Protein AF-A0A7J3AWV8-F1 (afdb_monomer)

Secondary structure (DSSP, 8-state):
---S---------HHHHHHB-HHHHHHHHHHHHHHHHHTTS-GGG-EEEEE-S---HHHHHHHHHHHHTT-EEEEETTGGGT-HHHHHHHHHHHHHHHHHHHHHHH-GGG-BTTB--TT--TT-HHHHHHHHHHHHTTPPPPTT--TTSHHHHHHHTPPP-PPBPP---GGGB-HHHHHHHHTT---TTT--EEPTTT--EESS-EEEEEEETTEEEEEEE-TTT--B-TTHHHHHHHHT-EE---HHHHHHTHHHHHHTTT-TTTTPEEE--HHHHHHT-SHHHHHHHHHHHHHHHTTSSEEE--S-GGGS---

Solvent-accessible surface area (backbone atoms only — not comparable to full-atom values): 17889 Å² total; per-residue (Å²): 128,90,83,88,80,87,85,85,87,82,64,76,49,35,62,54,62,40,50,24,46,56,55,66,56,48,21,44,41,51,45,52,55,50,23,65,63,51,70,85,47,64,39,68,81,36,75,46,67,42,59,50,85,68,81,41,71,70,28,48,54,38,52,51,51,42,40,75,59,46,22,49,73,49,76,38,72,70,26,47,82,78,34,68,73,35,31,49,52,54,50,52,55,51,52,54,52,48,51,23,42,50,48,47,46,70,34,69,90,61,41,55,97,91,35,40,43,53,88,73,44,94,86,34,68,52,21,50,52,34,52,53,52,46,56,74,68,70,54,81,81,61,78,79,59,46,60,69,39,69,74,46,16,61,77,68,72,48,79,93,75,85,55,38,78,60,69,61,49,68,82,36,43,33,67,68,25,53,56,35,42,62,72,36,36,89,48,73,86,49,45,25,40,36,34,91,89,76,67,49,76,29,81,64,70,39,78,44,77,48,76,55,97,91,37,60,41,53,49,42,22,36,74,85,80,63,46,74,44,79,50,47,59,60,24,44,38,48,76,66,28,66,44,75,67,54,44,66,47,42,46,69,33,53,64,65,57,33,54,75,60,46,36,63,63,27,63,22,28,39,40,45,47,28,66,38,55,56,75,21,70,43,79,52,16,47,52,33,55,50,50,53,51,52,40,28,54,55,59,47,27,44,76,45,65,56,76,55,60,87,74,57,77,88,125

Sequence (315 aa):
MKHGFRYEVQMISPEEVDEYNLNKIMDVTYQRILSKFTRDADMRSCRVVLDDYGVGSTLGRYLNFLRNQGAEVIVENKADERYLEVKVASLVSKRIREEIIERINENPDFQIDGLSVGSGNPNDMQTIKWLEKWYESGRDWPWFIRRSYETVRRIEGKPERSKQIPPIKEELLSEEFLEEFNKGRLSIQSLAIICPHCGSINKSVTFAIYEDDGRKISGIKCPKCKKLIENAGITLRYYCGYVVPDTNIVIRGVISKDLESSRFFEGFTIILPNVVRKEADNKKGKQELGKLAELSSIGRIGLECPGKVEGISKI

Nearest PDB structures (foldseek):
  3puf-assembly3_G  TM=6.183E-01  e=5.150E-03  Homo sapiens
  3kio-assembly1_A  TM=6.012E-01  e=6.835E-03  Mus musculus
  4bjh-assembly1_B  TM=3.982E-01  e=5.439E+00  Aquifex aeolicus

Mean predicted aligned error: 4.99 Å

Foldseek 3Di:
DPDDDDDDDFDDFLVLVQAADCQVLVLLQVLLRVLVVPVPDQLLPAEAEEACPPHDPSNVLLLVLSVVSNHHYHYYHPVLVPDVVVVVNVVVHLVLLQLLLVLQQPDPVLDDPNQGCPRCDPPDPSNLVSLLRCVVVVDDDPRRDNCLDPSNCVSVVHDHDDHDHQPQDCVQWDPQQVVCSSNSHRDLPRTWGQAPPPRDTHNDWDWDWDDDPNFTAIATAHPVPRDGRPPPLVNCCSNPQEDEDALVCLLVLVQLVCCVGRLSQFRHEYEYELVSQLSLPDPSNVVSVVSVVSCVSNRRYHYHYPDDNVPDDDD

Radius of gyration: 21.08 Å; Cα contacts (8 Å, |Δi|>4): 452; chains: 1; bounding box: 52×49×55 Å

pLDDT: mean 92.33, std 8.16, range [40.28, 98.25]

Structure (mmCIF, N/CA/C/O backbone):
data_AF-A0A7J3AWV8-F1
#
_entry.id   AF-A0A7J3AWV8-F1
#
loop_
_atom_site.group_PDB
_atom_site.id
_atom_site.type_symbol
_atom_site.label_atom_id
_atom_site.label_alt_id
_atom_site.label_comp_id
_atom_site.label_asym_id
_atom_site.label_entity_id
_atom_site.label_seq_id
_atom_site.pdbx_PDB_ins_code
_atom_site.Cartn_x
_atom_site.Cartn_y
_atom_site.Cartn_z
_atom_site.occupancy
_atom_site.B_iso_or_equiv
_atom_site.auth_seq_id
_atom_site.auth_comp_id
_atom_site.auth_asym_id
_atom_site.auth_atom_id
_atom_site.pdbx_PDB_model_num
ATOM 1 N N . MET A 1 1 ? -0.477 15.557 -22.549 1.00 40.91 1 MET A N 1
ATOM 2 C CA . MET A 1 1 ? 0.088 15.295 -21.204 1.00 40.91 1 MET A CA 1
ATOM 3 C C . MET A 1 1 ? 1.223 16.281 -20.992 1.00 40.91 1 MET A C 1
ATOM 5 O O . MET A 1 1 ? 1.977 16.484 -21.930 1.00 40.91 1 MET A O 1
ATOM 9 N N . LYS A 1 2 ? 1.327 16.940 -19.832 1.00 40.28 2 LYS A N 1
ATOM 10 C CA . LYS A 1 2 ? 2.489 17.795 -19.531 1.00 40.28 2 LYS A CA 1
ATOM 11 C C . LYS A 1 2 ? 3.701 16.867 -19.352 1.00 40.28 2 LYS A C 1
ATOM 13 O O . LYS A 1 2 ? 3.735 16.101 -18.396 1.00 40.28 2 LYS A O 1
ATOM 18 N N . HIS A 1 3 ? 4.589 16.827 -20.342 1.00 59.75 3 HIS A N 1
ATOM 19 C CA . HIS A 1 3 ? 5.691 15.865 -20.425 1.00 59.75 3 HIS A CA 1
ATOM 20 C C . HIS A 1 3 ? 6.887 16.285 -19.564 1.00 59.75 3 HIS A C 1
ATOM 22 O O . HIS A 1 3 ? 7.271 17.450 -19.577 1.00 59.75 3 HIS A O 1
ATOM 28 N N . GLY A 1 4 ? 7.478 15.316 -18.858 1.00 76.62 4 GLY A N 1
ATOM 29 C CA . GLY A 1 4 ? 8.823 15.426 -18.285 1.00 76.62 4 GLY A CA 1
ATOM 30 C C . GLY A 1 4 ? 9.057 14.587 -17.029 1.00 76.62 4 GLY A C 1
ATOM 31 O O . GLY A 1 4 ? 10.142 14.049 -16.856 1.00 76.62 4 GLY A O 1
ATOM 32 N N . PHE A 1 5 ? 8.047 14.436 -16.168 1.00 86.50 5 PHE A N 1
ATOM 33 C CA . PHE A 1 5 ? 8.216 13.784 -14.868 1.00 86.50 5 PHE A CA 1
ATOM 34 C C . PHE A 1 5 ? 6.979 12.965 -14.490 1.00 86.50 5 PHE A C 1
ATOM 36 O O . PHE A 1 5 ? 5.861 13.481 -14.470 1.00 86.50 5 PHE A O 1
ATOM 43 N N . ARG A 1 6 ? 7.185 11.675 -14.214 1.00 89.62 6 ARG A N 1
ATOM 44 C CA . ARG A 1 6 ? 6.177 10.742 -13.701 1.00 89.62 6 ARG A CA 1
ATOM 45 C C . ARG A 1 6 ? 6.753 10.087 -12.455 1.00 89.62 6 ARG A C 1
ATOM 47 O O . ARG A 1 6 ? 7.916 9.701 -12.463 1.00 89.62 6 ARG A O 1
ATOM 54 N N . TYR A 1 7 ? 5.938 9.938 -11.423 1.00 92.62 7 TYR A N 1
ATOM 55 C CA . TYR A 1 7 ? 6.315 9.237 -10.204 1.00 92.62 7 TYR A CA 1
ATOM 56 C C . TYR A 1 7 ? 5.185 8.310 -9.767 1.00 92.62 7 TYR A C 1
ATOM 58 O O . TYR A 1 7 ? 4.032 8.485 -10.157 1.00 92.62 7 TYR A O 1
ATOM 66 N N . GLU A 1 8 ? 5.549 7.319 -8.970 1.00 91.69 8 GLU A N 1
ATOM 67 C CA . GLU A 1 8 ? 4.664 6.321 -8.383 1.00 91.69 8 GLU A CA 1
ATOM 68 C C . GLU A 1 8 ? 5.097 6.156 -6.930 1.00 91.69 8 GLU A C 1
ATOM 70 O O . GLU A 1 8 ? 6.296 6.076 -6.652 1.00 91.69 8 GLU A O 1
ATOM 75 N N . VAL A 1 9 ? 4.140 6.139 -6.005 1.00 91.75 9 VAL A N 1
ATOM 76 C CA . VAL A 1 9 ? 4.403 6.028 -4.566 1.00 91.75 9 VAL A CA 1
ATOM 77 C C . VAL A 1 9 ? 3.555 4.901 -4.005 1.00 91.75 9 VAL A C 1
ATOM 79 O O . VAL A 1 9 ? 2.371 4.791 -4.314 1.00 91.75 9 VAL A O 1
ATOM 82 N N . GLN A 1 10 ? 4.167 4.073 -3.164 1.00 91.94 10 GLN A N 1
ATOM 83 C CA . GLN A 1 10 ? 3.480 3.031 -2.419 1.00 91.94 10 GLN A CA 1
ATOM 84 C C . GLN A 1 10 ? 3.685 3.264 -0.924 1.00 91.94 10 GLN A C 1
ATOM 86 O O . GLN A 1 10 ? 4.819 3.340 -0.455 1.00 91.94 10 GLN A O 1
ATOM 91 N N . MET A 1 11 ? 2.584 3.326 -0.179 1.00 92.12 11 MET A N 1
ATOM 92 C CA . MET A 1 11 ? 2.606 3.362 1.281 1.00 92.12 11 MET A CA 1
ATOM 93 C C . MET A 1 11 ? 2.677 1.936 1.839 1.00 92.12 11 MET A C 1
ATOM 95 O O . MET A 1 11 ? 2.032 1.027 1.312 1.00 92.12 11 MET A O 1
ATOM 99 N N . ILE A 1 12 ? 3.448 1.755 2.909 1.00 92.94 12 ILE A N 1
ATOM 100 C CA . ILE A 1 12 ? 3.489 0.532 3.723 1.00 92.94 12 ILE A CA 1
ATOM 101 C C . ILE A 1 12 ? 2.906 0.896 5.086 1.00 92.94 12 ILE A C 1
ATOM 103 O O . ILE A 1 12 ? 3.283 1.932 5.649 1.00 92.94 12 ILE A O 1
ATOM 107 N N . SER A 1 13 ? 1.976 0.089 5.604 1.00 92.31 13 SER A N 1
ATOM 108 C CA . SER A 1 13 ? 1.275 0.456 6.836 1.00 92.31 13 SER A CA 1
ATOM 109 C C . SER A 1 13 ? 2.217 0.399 8.049 1.00 92.31 13 SER A C 1
ATOM 111 O O . SER A 1 13 ? 3.108 -0.451 8.105 1.00 92.31 13 SER A O 1
ATOM 113 N N . PRO A 1 14 ? 2.045 1.278 9.052 1.00 93.25 14 PRO A N 1
ATOM 114 C CA . PRO A 1 14 ? 2.835 1.229 10.286 1.00 93.25 14 PRO A CA 1
ATOM 115 C C . PRO A 1 14 ? 2.753 -0.117 11.016 1.00 93.25 14 PRO A C 1
ATOM 117 O O . PRO A 1 14 ? 3.756 -0.567 11.560 1.00 93.25 14 PRO A O 1
ATOM 120 N N . GLU A 1 15 ? 1.608 -0.796 10.939 1.00 91.56 15 GLU A N 1
ATOM 121 C CA . GLU A 1 15 ? 1.415 -2.155 11.455 1.00 91.56 15 GLU A CA 1
ATOM 122 C C . GLU A 1 15 ? 2.329 -3.180 10.762 1.00 91.56 15 GLU A C 1
ATOM 124 O O . GLU A 1 15 ? 3.009 -3.959 11.426 1.00 91.56 15 GLU A O 1
ATOM 129 N N . GLU A 1 16 ? 2.426 -3.146 9.429 1.00 93.44 16 GLU A N 1
ATOM 130 C CA . GLU A 1 16 ? 3.338 -4.023 8.683 1.00 93.44 16 GLU A CA 1
ATOM 131 C C . GLU A 1 16 ? 4.810 -3.678 8.958 1.00 93.44 16 GLU A C 1
ATOM 133 O O . GLU A 1 16 ? 5.650 -4.577 9.021 1.00 93.44 16 GLU A O 1
ATOM 138 N N . VAL A 1 17 ? 5.129 -2.393 9.169 1.00 93.94 17 VAL A N 1
ATOM 139 C CA . VAL A 1 17 ? 6.472 -1.952 9.590 1.00 93.94 17 VAL A CA 1
ATOM 140 C C . VAL A 1 17 ? 6.835 -2.501 10.967 1.00 93.94 17 VAL A C 1
ATOM 142 O O . VAL A 1 17 ? 8.002 -2.837 11.190 1.00 93.94 17 VAL A O 1
ATOM 145 N N . ASP A 1 18 ? 5.873 -2.573 11.884 1.00 94.00 18 ASP A N 1
ATOM 146 C CA . ASP A 1 18 ? 6.083 -3.112 13.222 1.00 94.00 18 ASP A CA 1
ATOM 147 C C . ASP A 1 18 ? 6.264 -4.627 13.226 1.00 94.00 18 ASP A C 1
ATOM 149 O O . ASP A 1 18 ? 7.138 -5.138 13.929 1.00 94.00 18 ASP A O 1
ATOM 153 N N . GLU A 1 19 ? 5.462 -5.337 12.435 1.00 94.25 19 GLU A N 1
ATOM 154 C CA . GLU A 1 19 ? 5.417 -6.795 12.478 1.00 94.25 19 GLU A CA 1
ATOM 155 C C . GLU A 1 19 ? 6.506 -7.450 11.614 1.00 94.25 19 GLU A C 1
ATOM 157 O O . GLU A 1 19 ? 7.042 -8.496 11.994 1.00 94.25 19 GLU A O 1
ATOM 162 N N . TYR A 1 20 ? 6.873 -6.848 10.473 1.00 95.44 20 TYR A N 1
ATOM 163 C CA . TYR A 1 20 ? 7.645 -7.533 9.432 1.00 95.44 20 TYR A CA 1
ATOM 164 C C . TYR A 1 20 ? 8.983 -6.893 9.062 1.00 95.44 20 TYR A C 1
ATOM 166 O O . TYR A 1 20 ? 9.168 -5.675 9.041 1.00 95.44 20 TYR A O 1
ATOM 174 N N . ASN A 1 21 ? 9.934 -7.747 8.677 1.00 91.69 21 ASN A N 1
ATOM 175 C CA . ASN A 1 21 ? 11.123 -7.333 7.951 1.00 91.69 21 ASN A CA 1
ATOM 176 C C . ASN A 1 21 ? 10.709 -6.828 6.560 1.00 91.69 21 ASN A C 1
ATOM 178 O O . ASN A 1 21 ? 10.133 -7.561 5.751 1.00 91.69 21 ASN A O 1
ATOM 182 N N . LEU A 1 22 ? 11.025 -5.565 6.282 1.00 92.31 22 LEU A N 1
ATOM 183 C CA . LEU A 1 22 ? 10.534 -4.866 5.103 1.00 92.31 22 LEU A CA 1
ATOM 184 C C . LEU A 1 22 ? 11.222 -5.278 3.802 1.00 92.31 22 LEU A C 1
ATOM 186 O O . LEU A 1 22 ? 10.665 -5.000 2.747 1.00 92.31 22 LEU A O 1
ATOM 190 N N . ASN A 1 23 ? 12.376 -5.951 3.822 1.00 92.19 23 ASN A N 1
ATOM 191 C CA . ASN A 1 23 ? 13.148 -6.186 2.595 1.00 92.19 23 ASN A CA 1
ATOM 192 C C . ASN A 1 23 ? 12.351 -6.972 1.548 1.00 92.19 23 ASN A C 1
ATOM 194 O O . ASN A 1 23 ? 12.311 -6.581 0.385 1.00 92.19 23 ASN A O 1
ATOM 198 N N . LYS A 1 24 ? 11.627 -8.024 1.957 1.00 90.50 24 LYS A N 1
ATOM 199 C CA . LYS A 1 24 ? 10.781 -8.798 1.030 1.00 90.50 24 LYS A CA 1
ATOM 200 C C . LYS A 1 24 ? 9.582 -7.988 0.522 1.00 90.50 24 LYS A C 1
ATOM 202 O O . LYS A 1 24 ? 9.209 -8.131 -0.639 1.00 90.50 24 LYS A O 1
ATOM 207 N N . ILE A 1 25 ? 8.997 -7.133 1.364 1.00 94.81 25 ILE A N 1
ATOM 208 C CA . ILE A 1 25 ? 7.927 -6.206 0.968 1.00 94.81 25 ILE A CA 1
ATOM 209 C C . ILE A 1 25 ? 8.449 -5.199 -0.068 1.00 94.81 25 ILE A C 1
ATOM 211 O O . ILE A 1 25 ? 7.815 -4.996 -1.107 1.00 94.81 25 ILE A O 1
ATOM 215 N N . MET A 1 26 ? 9.609 -4.597 0.197 1.00 95.62 26 MET A N 1
ATOM 216 C CA . MET A 1 26 ? 10.247 -3.615 -0.677 1.00 95.62 26 MET A CA 1
ATOM 217 C C . MET A 1 26 ? 10.609 -4.232 -2.024 1.00 95.62 26 MET A C 1
ATOM 219 O O . MET A 1 26 ? 10.277 -3.643 -3.044 1.00 95.62 26 MET A O 1
ATOM 223 N N . ASP A 1 27 ? 11.174 -5.440 -2.047 1.00 94.44 27 ASP A N 1
ATOM 224 C CA . ASP A 1 27 ? 11.518 -6.145 -3.284 1.00 94.44 27 ASP A CA 1
ATOM 225 C C . ASP A 1 27 ? 10.323 -6.277 -4.238 1.00 94.44 27 ASP A C 1
ATOM 227 O O . ASP A 1 27 ? 10.388 -5.869 -5.401 1.00 94.44 27 ASP A O 1
ATOM 231 N N . VAL A 1 28 ? 9.212 -6.830 -3.738 1.00 93.81 28 VAL A N 1
ATOM 232 C CA . VAL A 1 28 ? 7.999 -7.042 -4.543 1.00 93.81 28 VAL A CA 1
ATOM 233 C C . VAL A 1 28 ? 7.390 -5.694 -4.948 1.00 93.81 28 VAL A C 1
ATOM 235 O O . VAL A 1 28 ? 6.945 -5.521 -6.085 1.00 93.81 28 VAL A O 1
ATOM 238 N N . THR A 1 29 ? 7.418 -4.712 -4.044 1.00 94.56 29 THR A N 1
ATOM 239 C CA . THR A 1 29 ? 6.883 -3.366 -4.287 1.00 94.56 29 THR A CA 1
ATOM 240 C C . THR A 1 29 ? 7.669 -2.624 -5.367 1.00 94.56 29 THR A C 1
ATOM 242 O O . THR A 1 29 ? 7.069 -2.129 -6.321 1.00 94.56 29 THR A O 1
ATOM 245 N N . TYR A 1 30 ? 9.000 -2.579 -5.273 1.00 95.38 30 TYR A N 1
ATOM 246 C CA . TYR A 1 30 ? 9.860 -1.942 -6.270 1.00 95.38 30 TYR A CA 1
ATOM 247 C C . TYR A 1 30 ? 9.767 -2.641 -7.622 1.00 95.38 30 TYR A C 1
ATOM 249 O O . TYR A 1 30 ? 9.660 -1.955 -8.636 1.00 95.38 30 TYR A O 1
ATOM 257 N N . GLN A 1 31 ? 9.722 -3.979 -7.662 1.00 94.12 31 GLN A N 1
ATOM 258 C CA . GLN A 1 31 ? 9.496 -4.708 -8.913 1.00 94.12 31 GLN A CA 1
ATOM 259 C C . GLN A 1 31 ? 8.179 -4.277 -9.566 1.00 94.12 31 GLN A C 1
ATOM 261 O O . GLN A 1 31 ? 8.161 -3.960 -10.759 1.00 94.12 31 GLN A O 1
ATOM 266 N N . ARG A 1 32 ? 7.085 -4.201 -8.796 1.00 92.38 32 ARG A N 1
ATOM 267 C CA . ARG A 1 32 ? 5.781 -3.751 -9.301 1.00 92.38 32 ARG A CA 1
ATOM 268 C C . ARG A 1 32 ? 5.819 -2.307 -9.801 1.00 92.38 32 ARG A C 1
ATOM 270 O O . ARG A 1 32 ? 5.289 -2.032 -10.875 1.00 92.38 32 ARG A O 1
ATOM 277 N N . ILE A 1 33 ? 6.438 -1.395 -9.050 1.00 92.25 33 ILE A N 1
ATOM 278 C CA . ILE A 1 33 ? 6.575 0.016 -9.437 1.00 92.25 33 ILE A CA 1
ATOM 279 C C . ILE A 1 33 ? 7.367 0.131 -10.743 1.00 92.25 33 ILE A C 1
ATOM 281 O O . ILE A 1 33 ? 6.887 0.730 -11.703 1.00 92.25 33 ILE A O 1
ATOM 285 N N . LEU A 1 34 ? 8.540 -0.499 -10.821 1.00 92.62 34 LEU A N 1
ATOM 286 C CA . LEU A 1 34 ? 9.377 -0.482 -12.021 1.00 92.62 34 LEU A CA 1
ATOM 287 C C . LEU A 1 34 ? 8.642 -1.075 -13.231 1.00 92.62 34 LEU A C 1
ATOM 289 O O . LEU A 1 34 ? 8.685 -0.491 -14.308 1.00 92.62 34 LEU A O 1
ATOM 293 N N . SER A 1 35 ? 7.896 -2.169 -13.045 1.00 89.62 35 SER A N 1
ATOM 294 C CA . SER A 1 35 ? 7.069 -2.805 -14.088 1.00 89.62 35 SER A CA 1
ATOM 295 C C . SER A 1 35 ? 6.046 -1.858 -14.731 1.00 89.62 35 SER A C 1
ATOM 297 O O . SER A 1 35 ? 5.666 -2.033 -15.889 1.00 89.62 35 SER A O 1
ATOM 299 N N . LYS A 1 36 ? 5.576 -0.836 -14.003 1.00 87.19 36 LYS A N 1
ATOM 300 C CA . LYS A 1 36 ? 4.685 0.186 -14.573 1.00 87.19 36 LYS A CA 1
ATOM 301 C C . LYS A 1 36 ? 5.415 1.122 -15.528 1.00 87.19 36 LYS A C 1
ATOM 303 O O . LYS A 1 36 ? 4.846 1.520 -16.540 1.00 87.19 36 LYS A O 1
ATOM 308 N N . PHE A 1 37 ? 6.645 1.500 -15.190 1.00 87.19 37 PHE A N 1
ATOM 309 C CA . PHE A 1 37 ? 7.443 2.419 -15.997 1.00 87.19 37 PHE A CA 1
ATOM 310 C C . PHE A 1 37 ? 8.042 1.733 -17.223 1.00 87.19 37 PHE A C 1
ATOM 312 O O . PHE A 1 37 ? 8.124 2.348 -18.282 1.00 87.19 37 PHE A O 1
ATOM 319 N N . THR A 1 38 ? 8.413 0.458 -17.103 1.00 85.06 38 THR A N 1
ATOM 320 C CA . THR A 1 38 ? 9.056 -0.295 -18.186 1.00 85.06 38 THR A CA 1
ATOM 321 C C . THR A 1 38 ? 8.082 -0.778 -19.259 1.00 85.06 38 THR A C 1
ATOM 323 O O . THR A 1 38 ? 8.521 -1.099 -20.358 1.00 85.06 38 THR A O 1
ATOM 326 N N . ARG A 1 39 ? 6.768 -0.795 -18.986 1.00 80.56 39 ARG A N 1
ATOM 327 C CA . ARG A 1 39 ? 5.735 -1.282 -19.921 1.00 80.56 39 ARG A CA 1
ATOM 328 C C . ARG A 1 39 ? 5.755 -0.579 -21.281 1.00 80.56 39 ARG A C 1
ATOM 330 O O . ARG A 1 39 ? 5.568 -1.239 -22.297 1.00 80.56 39 ARG A O 1
ATOM 337 N N . ASP A 1 40 ? 5.980 0.731 -21.277 1.00 75.19 40 ASP A N 1
ATOM 338 C CA . ASP A 1 40 ? 5.894 1.582 -22.469 1.00 75.19 40 ASP A CA 1
ATOM 339 C C . ASP A 1 40 ? 7.264 2.163 -22.873 1.00 75.19 40 ASP A C 1
ATOM 341 O O . ASP A 1 40 ? 7.326 3.126 -23.637 1.00 75.19 40 ASP A O 1
ATOM 345 N N . ALA A 1 41 ? 8.364 1.626 -22.332 1.00 83.94 41 ALA A N 1
ATOM 346 C CA . ALA A 1 41 ? 9.704 2.184 -22.502 1.00 83.94 41 ALA A CA 1
ATOM 347 C C . ALA A 1 41 ? 10.647 1.218 -23.237 1.00 83.94 41 ALA A C 1
ATOM 349 O O . ALA A 1 41 ? 10.654 0.016 -22.977 1.00 83.94 41 ALA A O 1
ATOM 350 N N . ASP A 1 42 ? 11.485 1.750 -24.132 1.00 89.62 42 ASP A N 1
ATOM 351 C CA . ASP A 1 42 ? 12.587 0.987 -24.723 1.00 89.62 42 ASP A CA 1
ATOM 352 C C . ASP A 1 42 ? 13.718 0.856 -23.698 1.00 89.62 42 ASP A C 1
ATOM 354 O O . ASP A 1 42 ? 14.386 1.839 -23.355 1.00 89.62 42 ASP A O 1
ATOM 358 N N . MET A 1 43 ? 13.940 -0.370 -23.220 1.00 90.94 43 MET A N 1
ATOM 359 C CA . MET A 1 43 ? 14.929 -0.666 -22.185 1.00 90.94 43 MET A CA 1
ATOM 360 C C . MET A 1 43 ? 16.346 -0.265 -22.587 1.00 90.94 43 MET A C 1
ATOM 362 O O . MET A 1 43 ? 17.098 0.164 -21.723 1.00 90.94 43 MET A O 1
ATOM 366 N N . ARG A 1 44 ? 16.697 -0.287 -23.879 1.00 93.25 44 ARG A N 1
ATOM 367 C CA . ARG A 1 44 ? 18.028 0.138 -24.359 1.00 93.25 44 ARG A CA 1
ATOM 368 C C . ARG A 1 44 ? 18.295 1.630 -24.170 1.00 93.25 44 ARG A C 1
ATOM 370 O O . ARG A 1 44 ? 19.440 2.064 -24.224 1.00 93.25 44 ARG A O 1
ATOM 377 N N . SER A 1 45 ? 17.235 2.408 -23.970 1.00 92.44 45 SER A N 1
ATOM 378 C CA . SER A 1 45 ? 17.287 3.843 -23.683 1.00 92.44 45 SER A CA 1
ATOM 379 C C . SER A 1 45 ? 17.014 4.170 -22.212 1.00 92.44 45 SER A C 1
ATOM 381 O O . SER A 1 45 ? 16.892 5.338 -21.847 1.00 92.44 45 SER A O 1
ATOM 383 N N . CYS A 1 46 ? 16.892 3.147 -21.362 1.00 93.88 46 CYS A N 1
ATOM 384 C CA . CYS A 1 46 ? 16.524 3.306 -19.965 1.00 93.88 46 CYS A CA 1
ATOM 385 C C . CYS A 1 46 ? 17.726 3.164 -19.038 1.00 93.88 46 CYS A C 1
ATOM 387 O O . CYS A 1 46 ? 18.529 2.238 -19.151 1.00 93.88 46 CYS A O 1
ATOM 389 N N . ARG A 1 47 ? 17.758 4.050 -18.045 1.00 95.56 47 ARG A N 1
ATOM 390 C CA . ARG A 1 47 ? 18.618 3.954 -16.875 1.00 95.56 47 ARG A CA 1
ATOM 391 C C . ARG A 1 47 ? 17.750 3.810 -15.631 1.00 95.56 47 ARG A C 1
ATOM 393 O O . ARG A 1 47 ? 16.833 4.601 -15.418 1.00 95.56 47 ARG A O 1
ATOM 400 N N . VAL A 1 48 ? 18.041 2.803 -14.819 1.00 96.38 48 VAL A N 1
ATOM 401 C CA . VAL A 1 48 ? 17.368 2.509 -13.554 1.00 96.38 48 VAL A CA 1
ATOM 402 C C . VAL A 1 48 ? 18.396 2.617 -12.441 1.00 96.38 48 VAL A C 1
ATOM 404 O O . VAL A 1 48 ? 19.376 1.875 -12.427 1.00 96.38 48 VAL A O 1
ATOM 407 N N . VAL A 1 49 ? 18.168 3.530 -11.503 1.00 97.75 49 VAL A N 1
ATOM 408 C CA . VAL A 1 49 ? 19.036 3.708 -10.337 1.00 97.75 49 VAL A CA 1
ATOM 409 C C . VAL A 1 49 ? 18.229 3.497 -9.068 1.00 97.75 49 VAL A C 1
ATOM 411 O O . VAL A 1 49 ? 17.127 4.029 -8.934 1.00 97.75 49 VAL A O 1
ATOM 414 N N . LEU A 1 50 ? 18.773 2.695 -8.158 1.00 97.56 50 LEU A N 1
ATOM 415 C CA . LEU A 1 50 ? 18.144 2.323 -6.898 1.00 97.56 50 LEU A CA 1
ATOM 416 C C . LEU A 1 50 ? 19.100 2.604 -5.735 1.00 97.56 50 LEU A C 1
ATOM 418 O O . LEU A 1 50 ? 20.273 2.231 -5.797 1.00 97.56 50 LEU A O 1
ATOM 422 N N . ASP A 1 51 ? 18.576 3.222 -4.677 1.00 97.19 51 ASP A N 1
ATOM 423 C CA . ASP A 1 51 ? 19.263 3.287 -3.388 1.00 97.19 51 ASP A CA 1
ATOM 424 C C . ASP A 1 51 ? 19.182 1.924 -2.698 1.00 97.19 51 ASP A C 1
ATOM 426 O O . ASP A 1 51 ? 18.090 1.403 -2.446 1.00 97.19 51 ASP A O 1
ATOM 430 N N . ASP A 1 52 ? 20.339 1.312 -2.466 1.00 96.38 52 ASP A N 1
ATOM 431 C CA . ASP A 1 52 ? 20.420 -0.058 -1.978 1.00 96.38 52 ASP A CA 1
ATOM 432 C C . ASP A 1 52 ? 20.036 -0.147 -0.496 1.00 96.38 52 ASP A C 1
ATOM 434 O O . ASP A 1 52 ? 20.757 0.305 0.390 1.00 96.38 52 ASP A O 1
ATOM 438 N N . TYR A 1 53 ? 18.896 -0.780 -0.227 1.00 93.50 53 TYR A N 1
ATOM 439 C CA . TYR A 1 53 ? 18.417 -1.100 1.119 1.00 93.50 53 TYR A CA 1
ATOM 440 C C . TYR A 1 53 ? 18.804 -2.524 1.568 1.00 93.50 53 TYR A C 1
ATOM 442 O O . TYR A 1 53 ? 18.301 -3.021 2.580 1.00 93.50 53 TYR A O 1
ATOM 450 N N . GLY A 1 54 ? 19.653 -3.215 0.801 1.00 94.81 54 GLY A N 1
ATOM 451 C CA . GLY A 1 54 ? 19.882 -4.653 0.906 1.00 94.81 54 GLY A CA 1
ATOM 452 C C . GLY A 1 54 ? 18.919 -5.428 0.011 1.00 94.81 54 GLY A C 1
ATOM 453 O O . GLY A 1 54 ? 18.147 -6.259 0.504 1.00 94.81 54 GLY A O 1
ATOM 454 N N . VAL A 1 55 ? 18.944 -5.115 -1.290 1.00 94.69 55 VAL A N 1
ATOM 455 C CA . VAL A 1 55 ? 18.085 -5.723 -2.321 1.00 94.69 55 VAL A CA 1
ATOM 456 C C . VAL A 1 55 ? 18.125 -7.250 -2.260 1.00 94.69 55 VAL A C 1
ATOM 458 O O . VAL A 1 55 ? 19.190 -7.870 -2.301 1.00 94.69 55 VAL A O 1
ATOM 461 N N . GLY A 1 56 ? 16.946 -7.866 -2.194 1.00 93.12 56 GLY A N 1
ATOM 462 C CA . GLY A 1 56 ? 16.802 -9.314 -2.166 1.00 93.12 56 GLY A CA 1
ATOM 463 C C . GLY A 1 56 ? 16.769 -9.962 -3.553 1.00 93.12 56 GLY A C 1
ATOM 464 O O . GLY A 1 56 ? 16.927 -9.342 -4.608 1.00 93.12 56 GLY A O 1
ATOM 465 N N . SER A 1 57 ? 16.547 -11.277 -3.560 1.00 89.75 57 SER A N 1
ATOM 466 C CA . SER A 1 57 ? 16.562 -12.087 -4.783 1.00 89.75 57 SER A CA 1
ATOM 467 C C . SER A 1 57 ? 15.358 -11.854 -5.700 1.00 89.75 57 SER A C 1
ATOM 469 O O . SER A 1 57 ? 15.459 -12.112 -6.901 1.00 89.75 57 SER A O 1
ATOM 471 N N . THR A 1 58 ? 14.219 -11.389 -5.175 1.00 88.94 58 THR A N 1
ATOM 472 C CA . THR A 1 58 ? 13.029 -11.117 -5.994 1.00 88.94 58 THR A CA 1
ATOM 473 C C . THR A 1 58 ? 13.295 -9.918 -6.896 1.00 88.94 58 THR A C 1
ATOM 475 O O . THR A 1 58 ? 13.271 -10.065 -8.119 1.00 88.94 58 THR A O 1
ATOM 478 N N . LEU A 1 59 ? 13.658 -8.771 -6.313 1.00 94.50 59 LEU A N 1
ATOM 479 C CA . LEU A 1 59 ? 13.981 -7.588 -7.107 1.00 94.50 59 LEU A CA 1
ATOM 480 C C . LEU A 1 59 ? 15.281 -7.787 -7.897 1.00 94.50 59 LEU A C 1
ATOM 482 O O . LEU A 1 59 ? 15.342 -7.415 -9.066 1.00 94.50 59 LEU A O 1
ATOM 486 N N . GLY A 1 60 ? 16.288 -8.450 -7.320 1.00 94.94 60 GLY A N 1
ATOM 487 C CA . GLY A 1 60 ? 17.551 -8.736 -8.004 1.00 94.94 60 GLY A CA 1
ATOM 488 C C . GLY A 1 60 ? 17.380 -9.507 -9.320 1.00 94.94 60 GLY A C 1
ATOM 489 O O . GLY A 1 60 ? 17.996 -9.150 -10.326 1.00 94.94 60 GLY A O 1
ATOM 490 N N . ARG A 1 61 ? 16.497 -10.520 -9.361 1.00 92.38 61 ARG A N 1
ATOM 491 C CA . ARG A 1 61 ? 16.160 -11.235 -10.608 1.00 92.38 61 ARG A CA 1
ATOM 492 C C . ARG A 1 61 ? 15.551 -10.303 -11.651 1.00 92.38 61 ARG A C 1
ATOM 494 O O . ARG A 1 61 ? 15.946 -10.364 -12.814 1.00 92.38 61 ARG A O 1
ATOM 501 N N . TYR A 1 62 ? 14.633 -9.431 -11.241 1.00 94.44 62 TYR A N 1
ATOM 502 C CA . TYR A 1 62 ? 13.993 -8.487 -12.151 1.00 94.44 62 TYR A CA 1
ATOM 503 C C . TYR A 1 62 ? 14.975 -7.432 -12.683 1.00 94.44 62 TYR A C 1
ATOM 505 O O . TYR A 1 62 ? 15.023 -7.178 -13.882 1.00 94.44 62 TYR A O 1
ATOM 513 N N . LEU A 1 63 ? 15.838 -6.880 -11.828 1.00 96.00 63 LEU A N 1
ATOM 514 C CA . LEU A 1 63 ? 16.893 -5.952 -12.244 1.00 96.00 63 LEU A CA 1
ATOM 515 C C . LEU A 1 63 ? 17.867 -6.597 -13.244 1.00 96.00 63 LEU A C 1
ATOM 517 O O . LEU A 1 63 ? 18.251 -5.963 -14.225 1.00 96.00 63 LEU A O 1
ATOM 521 N N . ASN A 1 64 ? 18.218 -7.874 -13.057 1.00 94.81 64 ASN A N 1
ATOM 522 C CA . ASN A 1 64 ? 19.011 -8.628 -14.034 1.00 94.81 64 ASN A CA 1
ATOM 523 C C . ASN A 1 64 ? 18.264 -8.845 -15.355 1.00 94.81 64 ASN A C 1
ATOM 525 O O . ASN A 1 64 ? 18.864 -8.732 -16.422 1.00 94.81 64 ASN A O 1
ATOM 529 N N . PHE A 1 65 ? 16.958 -9.113 -15.303 1.00 92.94 65 PHE A N 1
ATOM 530 C CA . PHE A 1 65 ? 16.129 -9.166 -16.504 1.00 92.94 65 PHE A CA 1
ATOM 531 C C . PHE A 1 65 ? 16.174 -7.834 -17.273 1.00 92.94 65 PHE A C 1
ATOM 533 O O . PHE A 1 65 ? 16.394 -7.853 -18.482 1.00 92.94 65 PHE A O 1
ATOM 540 N N . LEU A 1 66 ? 16.072 -6.687 -16.588 1.00 94.38 66 LEU A N 1
ATOM 541 C CA . LEU A 1 66 ? 16.186 -5.365 -17.221 1.00 94.38 66 LEU A CA 1
ATOM 542 C C . LEU A 1 66 ? 17.565 -5.136 -17.862 1.00 94.38 66 LEU A C 1
ATOM 544 O O . LEU A 1 66 ? 17.631 -4.673 -19.002 1.00 94.38 66 LEU A O 1
ATOM 548 N N . ARG A 1 67 ? 18.656 -5.529 -17.186 1.00 95.69 67 ARG A N 1
ATOM 549 C CA . ARG A 1 67 ? 20.018 -5.496 -17.760 1.00 95.69 67 ARG A CA 1
ATOM 550 C C . ARG A 1 67 ? 20.099 -6.300 -19.057 1.00 95.69 67 ARG A C 1
ATOM 552 O O . ARG A 1 67 ? 20.609 -5.806 -20.055 1.00 95.69 67 ARG A O 1
ATOM 559 N N . ASN A 1 68 ? 19.533 -7.508 -19.070 1.00 94.38 68 ASN A N 1
ATOM 560 C CA . ASN A 1 68 ? 19.519 -8.373 -20.255 1.00 94.38 68 ASN A CA 1
ATOM 561 C C . ASN A 1 68 ? 18.685 -7.797 -21.414 1.00 94.38 68 ASN A C 1
ATOM 563 O O . ASN A 1 68 ? 18.943 -8.126 -22.570 1.00 94.38 68 ASN A O 1
ATOM 567 N N . GLN A 1 69 ? 17.704 -6.934 -21.128 1.00 92.81 69 GLN A N 1
ATOM 568 C CA . GLN A 1 69 ? 16.956 -6.181 -22.145 1.00 92.81 69 GLN A CA 1
ATOM 569 C C . GLN A 1 69 ? 17.698 -4.923 -22.641 1.00 92.81 69 GLN A C 1
ATOM 571 O O . GLN A 1 69 ? 17.253 -4.290 -23.598 1.00 92.81 69 GLN A O 1
ATOM 576 N N . GLY A 1 70 ? 18.840 -4.580 -22.037 1.00 95.50 70 GLY A N 1
ATOM 577 C CA . GLY A 1 70 ? 19.709 -3.476 -22.446 1.00 95.50 70 GLY A CA 1
ATOM 578 C C . GLY A 1 70 ? 19.635 -2.223 -21.573 1.00 95.50 70 GLY A C 1
ATOM 579 O O . GLY A 1 70 ? 20.237 -1.222 -21.949 1.00 95.50 70 GLY A O 1
ATOM 580 N N . ALA A 1 71 ? 18.930 -2.254 -20.437 1.00 96.56 71 ALA A N 1
ATOM 581 C CA . ALA A 1 71 ? 18.887 -1.116 -19.518 1.00 96.56 71 ALA A CA 1
ATOM 582 C C . ALA A 1 71 ? 20.188 -0.969 -18.715 1.00 96.56 71 ALA A C 1
ATOM 584 O O . ALA A 1 71 ? 20.766 -1.955 -18.249 1.00 96.56 71 ALA A O 1
ATOM 585 N N . GLU A 1 72 ? 20.606 0.274 -18.472 1.00 97.88 72 GLU A N 1
ATOM 586 C CA . GLU A 1 72 ? 21.640 0.592 -17.486 1.00 97.88 72 GLU A CA 1
ATOM 587 C C . GLU A 1 72 ? 21.028 0.474 -16.085 1.00 97.88 72 GLU A C 1
ATOM 589 O O . GLU A 1 72 ? 20.096 1.202 -15.753 1.00 97.88 72 GLU A O 1
ATOM 594 N N . VAL A 1 73 ? 21.521 -0.446 -15.251 1.00 97.94 73 VAL A N 1
ATOM 595 C CA . VAL A 1 73 ? 20.965 -0.675 -13.906 1.00 97.94 73 VAL A CA 1
ATOM 596 C C . VAL A 1 73 ? 22.036 -0.517 -12.833 1.00 97.94 73 VAL A C 1
ATOM 598 O O . VAL A 1 73 ? 22.911 -1.380 -12.698 1.00 97.94 73 VAL A O 1
ATOM 601 N N . ILE A 1 74 ? 21.899 0.538 -12.030 1.00 98.25 74 ILE A N 1
ATOM 602 C CA . ILE A 1 74 ? 22.804 0.921 -10.942 1.00 98.25 74 ILE A CA 1
ATOM 603 C C . ILE A 1 74 ? 22.095 0.693 -9.604 1.00 98.25 74 ILE A C 1
ATOM 605 O O . ILE A 1 74 ? 20.988 1.180 -9.383 1.00 98.25 74 ILE A O 1
ATOM 609 N N . VAL A 1 75 ? 22.734 -0.053 -8.707 1.00 97.88 75 VAL A N 1
ATOM 610 C CA . VAL A 1 75 ? 22.241 -0.314 -7.349 1.00 97.88 75 VAL A CA 1
ATOM 611 C C . VAL A 1 75 ? 23.391 -0.039 -6.402 1.00 97.88 75 VAL A C 1
ATOM 613 O O . VAL A 1 75 ? 24.390 -0.756 -6.434 1.00 97.88 75 VAL A O 1
ATOM 616 N N . GLU A 1 76 ? 23.285 1.026 -5.617 1.00 97.12 76 GLU A N 1
ATOM 617 C CA . GLU A 1 76 ? 24.366 1.470 -4.741 1.00 97.12 76 GLU A CA 1
ATOM 618 C C . GLU A 1 76 ? 23.812 2.104 -3.468 1.00 97.12 76 GLU A C 1
ATOM 620 O O . GLU A 1 76 ? 22.717 2.657 -3.455 1.00 97.12 76 GLU A O 1
ATOM 625 N N . ASN A 1 77 ? 24.611 2.084 -2.403 1.00 96.69 77 ASN A N 1
ATOM 626 C CA . ASN A 1 77 ? 24.272 2.771 -1.161 1.00 96.69 77 ASN A CA 1
ATOM 627 C C . ASN A 1 77 ? 24.351 4.297 -1.337 1.00 96.69 77 ASN A C 1
ATOM 629 O O . ASN A 1 77 ? 25.295 4.812 -1.961 1.00 96.69 77 ASN A O 1
ATOM 633 N N . LYS A 1 78 ? 23.407 5.015 -0.714 1.00 94.50 78 LYS A N 1
ATOM 634 C CA . LYS A 1 78 ? 23.312 6.484 -0.724 1.00 94.50 78 LYS A CA 1
ATOM 635 C C . LYS A 1 78 ? 23.238 7.038 -2.142 1.00 94.50 78 LYS A C 1
ATOM 637 O O . LYS A 1 78 ? 23.949 7.978 -2.510 1.00 94.50 78 LYS A O 1
ATOM 642 N N . ALA A 1 79 ? 22.442 6.385 -2.982 1.00 96.44 79 ALA A N 1
ATOM 643 C CA . ALA A 1 79 ? 22.314 6.768 -4.383 1.00 96.44 79 ALA A CA 1
ATOM 644 C C . ALA A 1 79 ? 21.655 8.155 -4.542 1.00 96.44 79 ALA A C 1
ATOM 646 O O . ALA A 1 79 ? 21.922 8.856 -5.519 1.00 96.44 79 ALA A O 1
ATOM 647 N N . ASP A 1 80 ? 20.857 8.600 -3.567 1.00 95.88 80 ASP A N 1
ATOM 648 C CA . ASP A 1 80 ? 20.215 9.920 -3.550 1.00 95.88 80 ASP A CA 1
ATOM 649 C C . ASP A 1 80 ? 21.200 11.097 -3.409 1.00 95.88 80 ASP A C 1
ATOM 651 O O . ASP A 1 80 ? 20.879 12.224 -3.797 1.00 95.88 80 ASP A O 1
ATOM 655 N N . GLU A 1 81 ? 22.419 10.848 -2.924 1.00 96.50 81 GLU A N 1
ATOM 656 C CA . GLU A 1 81 ? 23.489 11.851 -2.861 1.00 96.50 81 GLU A CA 1
ATOM 657 C C . GLU A 1 81 ? 24.153 12.096 -4.229 1.00 96.50 81 GLU A C 1
ATOM 659 O O . GLU A 1 81 ? 24.698 13.177 -4.465 1.00 96.50 81 GLU A O 1
ATOM 664 N N . ARG A 1 82 ? 24.103 11.111 -5.140 1.00 97.06 82 ARG A N 1
ATOM 665 C CA . ARG A 1 82 ? 24.852 11.116 -6.414 1.00 97.06 82 ARG A CA 1
ATOM 666 C C . ARG A 1 82 ? 23.971 11.225 -7.656 1.00 97.06 82 ARG A C 1
ATOM 668 O O . ARG A 1 82 ? 24.405 11.791 -8.658 1.00 97.06 82 ARG A O 1
ATOM 675 N N . TYR A 1 83 ? 22.757 10.685 -7.606 1.00 98.06 83 TYR A N 1
ATOM 676 C CA . TYR A 1 83 ? 21.911 10.489 -8.781 1.00 98.06 83 TYR A CA 1
ATOM 677 C C . TYR A 1 83 ? 20.604 11.272 -8.667 1.00 98.06 83 TYR A C 1
ATOM 679 O O . TYR A 1 83 ? 19.873 11.159 -7.681 1.00 98.06 83 TYR A O 1
ATOM 687 N N . LEU A 1 84 ? 20.301 12.079 -9.690 1.00 95.94 84 LEU A N 1
ATOM 688 C CA . LEU A 1 84 ? 19.161 12.999 -9.678 1.00 95.94 84 LEU A CA 1
ATOM 689 C C . LEU A 1 84 ? 17.831 12.250 -9.554 1.00 95.94 84 LEU A C 1
ATOM 691 O O . LEU A 1 84 ? 16.980 12.648 -8.767 1.00 95.94 84 LEU A O 1
ATOM 695 N N . GLU A 1 85 ? 17.659 11.162 -10.295 1.00 94.19 85 GLU A N 1
ATOM 696 C CA . GLU A 1 85 ? 16.463 10.321 -10.292 1.00 94.19 85 GLU A CA 1
ATOM 697 C C . GLU A 1 85 ? 16.142 9.767 -8.895 1.00 94.19 85 GLU A C 1
ATOM 699 O O . GLU A 1 85 ? 14.994 9.840 -8.450 1.00 94.19 85 GLU A O 1
ATOM 704 N N . VAL A 1 86 ? 17.160 9.308 -8.158 1.00 97.12 86 VAL A N 1
ATOM 705 C CA . VAL A 1 86 ? 16.994 8.807 -6.786 1.00 97.12 86 VAL A CA 1
ATOM 706 C C . VAL A 1 86 ? 16.758 9.960 -5.816 1.00 97.12 86 VAL A C 1
ATOM 708 O O . VAL A 1 86 ? 15.874 9.879 -4.962 1.00 97.12 86 VAL A O 1
ATOM 711 N N . LYS A 1 87 ? 17.478 11.077 -5.980 1.00 97.25 87 LYS A N 1
ATOM 712 C CA . LYS A 1 87 ? 17.260 12.289 -5.183 1.00 97.25 87 LYS A CA 1
ATOM 713 C C . LYS A 1 87 ? 15.825 12.792 -5.306 1.00 97.25 87 LYS A C 1
ATOM 715 O O . LYS A 1 87 ? 15.196 13.129 -4.307 1.00 97.25 87 LYS A O 1
ATOM 720 N N . VAL A 1 88 ? 15.286 12.808 -6.522 1.00 96.31 88 VAL A N 1
ATOM 721 C CA . VAL A 1 88 ? 13.906 13.215 -6.794 1.00 96.31 88 VAL A CA 1
ATOM 722 C C . VAL A 1 88 ? 12.913 12.223 -6.183 1.00 96.31 88 VAL A C 1
ATOM 724 O O . VAL A 1 88 ? 11.961 12.661 -5.541 1.00 96.31 88 VAL A O 1
ATOM 727 N N . ALA A 1 89 ? 13.145 10.910 -6.287 1.00 95.69 89 ALA A N 1
ATOM 728 C CA . ALA A 1 89 ? 12.308 9.908 -5.618 1.00 95.69 89 ALA A CA 1
ATOM 729 C C . ALA A 1 89 ? 12.305 10.073 -4.078 1.00 95.69 89 ALA A C 1
ATOM 731 O O . ALA A 1 89 ? 11.248 10.030 -3.438 1.00 95.69 89 ALA A O 1
ATOM 732 N N . SER A 1 90 ? 13.471 10.346 -3.481 1.00 96.44 90 SER A N 1
ATOM 733 C CA . SER A 1 90 ? 13.637 10.650 -2.050 1.00 96.44 90 SER A CA 1
ATOM 734 C C . SER A 1 90 ? 12.868 11.916 -1.646 1.00 96.44 90 SER A C 1
ATOM 736 O O . SER A 1 90 ? 12.151 11.918 -0.647 1.00 96.44 90 SER A O 1
ATOM 738 N N . LEU A 1 91 ? 12.934 12.983 -2.450 1.00 96.50 91 LEU A N 1
ATOM 739 C CA . LEU A 1 91 ? 12.180 14.217 -2.202 1.00 96.50 91 LEU A CA 1
ATOM 740 C C . LEU A 1 91 ? 10.663 14.013 -2.298 1.00 96.50 91 LEU A C 1
ATOM 742 O O . LEU A 1 91 ? 9.938 14.455 -1.410 1.00 96.50 91 LEU A O 1
ATOM 746 N N . VAL A 1 92 ? 10.179 13.320 -3.335 1.00 96.75 92 VAL A N 1
ATOM 747 C CA . VAL A 1 92 ? 8.742 13.049 -3.515 1.00 96.75 92 VAL A CA 1
ATOM 748 C C . VAL A 1 92 ? 8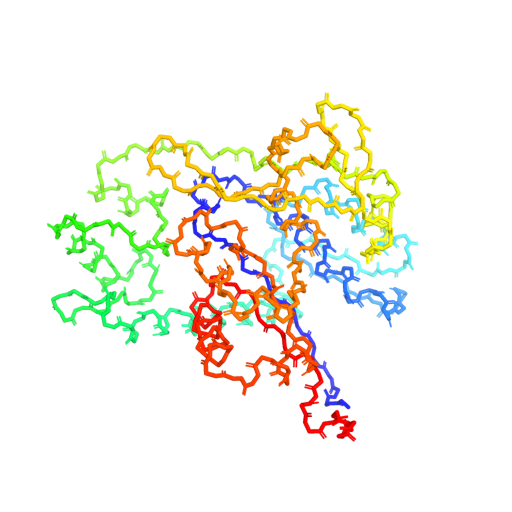.187 12.232 -2.349 1.00 96.75 92 VAL A C 1
ATOM 750 O O . VAL A 1 92 ? 7.163 12.596 -1.775 1.00 96.75 92 VAL A O 1
ATOM 753 N N . SER A 1 93 ? 8.876 11.159 -1.954 1.00 95.31 93 SER A N 1
ATOM 754 C CA . SER A 1 93 ? 8.438 10.316 -0.834 1.00 95.31 93 SER A CA 1
ATOM 755 C C . SER A 1 93 ? 8.435 11.063 0.506 1.00 95.31 93 SER A C 1
ATOM 757 O O . SER A 1 93 ? 7.488 10.921 1.282 1.00 95.31 93 SER A O 1
ATOM 759 N N . LYS A 1 94 ? 9.442 11.911 0.769 1.00 95.19 94 LYS A N 1
ATOM 760 C CA . LYS A 1 94 ? 9.483 12.771 1.965 1.00 95.19 94 LYS A CA 1
ATOM 761 C C . LYS A 1 94 ? 8.338 13.777 1.975 1.00 95.19 94 LYS A C 1
ATOM 763 O O . LYS A 1 94 ? 7.668 13.886 2.998 1.00 95.19 94 LYS A O 1
ATOM 768 N N . ARG A 1 95 ? 8.075 14.435 0.841 1.00 96.25 95 ARG A N 1
ATOM 769 C CA . ARG A 1 95 ? 6.992 15.415 0.717 1.00 96.25 95 ARG A CA 1
ATOM 770 C C . ARG A 1 95 ? 5.622 14.792 0.985 1.00 96.25 95 ARG A C 1
ATOM 772 O O . ARG A 1 95 ? 4.847 15.348 1.750 1.00 96.25 95 ARG A O 1
ATOM 779 N N . ILE A 1 96 ? 5.345 13.618 0.415 1.00 95.25 96 ILE A N 1
ATOM 780 C CA . ILE A 1 96 ? 4.074 12.908 0.638 1.00 95.25 96 ILE A CA 1
ATOM 781 C C . ILE A 1 96 ? 3.925 12.492 2.105 1.00 95.25 96 ILE A C 1
ATOM 783 O O . ILE A 1 96 ? 2.851 12.625 2.686 1.00 95.25 96 ILE A O 1
ATOM 787 N N . ARG A 1 97 ? 5.007 12.019 2.737 1.00 95.12 97 ARG A N 1
ATOM 788 C CA . ARG A 1 97 ? 4.999 11.689 4.168 1.00 95.12 97 ARG A CA 1
ATOM 789 C C . ARG A 1 97 ? 4.702 12.919 5.031 1.00 95.12 97 ARG A C 1
ATOM 791 O O . ARG A 1 97 ? 3.953 12.798 5.993 1.00 95.12 97 ARG A O 1
ATOM 798 N N . GLU A 1 98 ? 5.288 14.069 4.707 1.00 95.50 98 GLU A N 1
ATOM 799 C CA . GLU A 1 98 ? 5.027 15.334 5.407 1.00 95.50 98 GLU A CA 1
ATOM 800 C C . GLU A 1 98 ? 3.564 15.759 5.270 1.00 95.50 98 GLU A C 1
ATOM 802 O O . GLU A 1 98 ? 2.935 16.033 6.284 1.00 95.50 98 GLU A O 1
ATOM 807 N N . GLU A 1 99 ? 2.988 15.700 4.066 1.00 95.94 99 GLU A N 1
ATOM 808 C CA . GLU A 1 99 ? 1.569 16.020 3.836 1.00 95.94 99 GLU A CA 1
ATOM 809 C C . GLU A 1 99 ? 0.630 15.110 4.645 1.00 95.94 99 GLU A C 1
ATOM 811 O O . GLU A 1 99 ? -0.342 15.579 5.233 1.00 95.94 99 GLU A O 1
ATOM 816 N N . ILE A 1 100 ? 0.939 13.814 4.744 1.00 95.88 100 ILE A N 1
ATOM 817 C CA . ILE A 1 100 ? 0.168 12.878 5.578 1.00 95.88 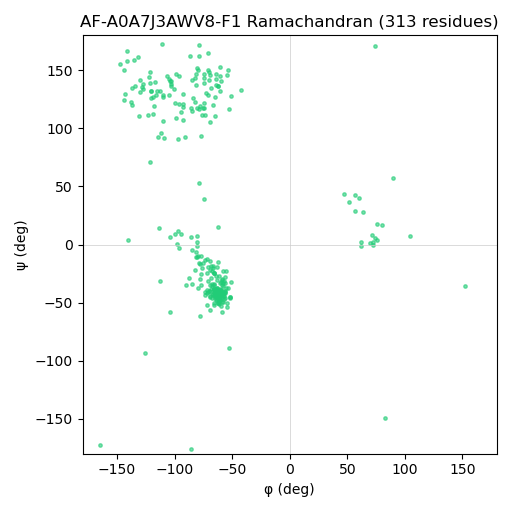100 ILE A CA 1
ATOM 818 C C . ILE A 1 100 ? 0.267 13.250 7.065 1.00 95.88 100 ILE A C 1
ATOM 820 O O . ILE A 1 100 ? -0.740 13.240 7.772 1.00 95.88 100 ILE A O 1
ATOM 824 N N . ILE A 1 101 ? 1.464 13.588 7.553 1.00 95.94 101 ILE A N 1
ATOM 825 C CA . ILE A 1 101 ? 1.668 14.004 8.948 1.00 95.94 101 ILE A CA 1
ATOM 826 C C . ILE A 1 101 ? 0.962 15.334 9.233 1.00 95.94 101 ILE A C 1
ATOM 828 O O . ILE A 1 101 ? 0.370 15.484 10.300 1.00 95.94 101 ILE A O 1
ATOM 832 N N . GLU A 1 102 ? 0.961 16.281 8.295 1.00 96.94 102 GLU A N 1
ATOM 833 C CA . GLU A 1 102 ? 0.177 17.519 8.392 1.00 96.94 102 GLU A CA 1
ATOM 834 C C . GLU A 1 102 ? -1.316 17.200 8.553 1.00 96.94 102 GLU A C 1
ATOM 836 O O . GLU A 1 102 ? -1.933 17.656 9.515 1.00 96.94 102 GLU A O 1
ATOM 841 N N . ARG A 1 103 ? -1.880 16.322 7.710 1.00 96.62 103 ARG A N 1
ATOM 842 C CA . ARG A 1 103 ? -3.285 15.885 7.832 1.00 96.62 103 ARG A CA 1
ATOM 843 C C . ARG A 1 103 ? -3.597 15.198 9.157 1.00 96.62 103 ARG A C 1
ATOM 845 O O . ARG A 1 103 ? -4.668 15.410 9.719 1.00 96.62 103 ARG A O 1
ATOM 852 N N . ILE A 1 104 ? -2.675 14.388 9.671 1.00 96.25 104 ILE A N 1
ATOM 853 C CA . ILE A 1 104 ? -2.818 13.757 10.989 1.00 96.25 104 ILE A CA 1
ATOM 854 C C . ILE A 1 104 ? -2.818 14.820 12.098 1.00 96.25 104 ILE A C 1
ATOM 856 O O . ILE A 1 104 ? -3.638 14.740 13.008 1.00 96.25 104 ILE A O 1
ATOM 860 N N . ASN A 1 105 ? -1.944 15.827 12.016 1.00 96.81 105 ASN A N 1
ATOM 861 C CA . ASN A 1 105 ? -1.883 16.923 12.988 1.00 96.81 105 ASN A CA 1
ATOM 862 C C . ASN A 1 105 ? -3.135 17.814 12.967 1.00 96.81 105 ASN A C 1
ATOM 864 O O . ASN A 1 105 ? -3.537 18.320 14.017 1.00 96.81 105 ASN A O 1
ATOM 868 N N . GLU A 1 106 ? -3.744 18.008 11.793 1.00 95.69 106 GLU A N 1
ATOM 869 C CA . GLU A 1 106 ? -4.991 18.764 11.613 1.00 95.69 106 GLU A CA 1
ATOM 870 C C . GLU A 1 106 ? -6.212 18.052 12.213 1.00 95.69 106 GLU A C 1
ATOM 872 O O . GLU A 1 106 ? -7.210 18.711 12.504 1.00 95.69 106 GLU A O 1
ATOM 877 N N . ASN A 1 107 ? -6.153 16.730 12.404 1.00 95.00 107 ASN A N 1
ATOM 878 C CA . ASN A 1 107 ? -7.276 15.958 12.923 1.00 95.00 107 ASN A CA 1
ATOM 879 C C . ASN A 1 107 ? -7.395 16.110 14.459 1.00 95.00 107 ASN A C 1
ATOM 881 O O . ASN A 1 107 ? -6.504 15.656 15.185 1.00 95.00 107 ASN A O 1
ATOM 885 N N . PRO A 1 108 ? -8.501 16.686 14.979 1.00 94.88 108 PRO A N 1
ATOM 886 C CA . PRO A 1 108 ? -8.696 16.888 16.416 1.00 94.88 108 PRO A CA 1
ATOM 887 C C . PRO A 1 108 ? -8.714 15.596 17.239 1.00 94.88 108 PRO A C 1
ATOM 889 O O . PRO A 1 108 ? -8.332 15.620 18.407 1.00 94.88 108 PRO A O 1
ATOM 892 N N . ASP A 1 109 ? -9.103 14.465 16.644 1.00 94.38 109 ASP A N 1
ATOM 893 C CA . ASP A 1 109 ? -9.141 13.171 17.334 1.00 94.38 109 ASP A CA 1
ATOM 894 C C . ASP A 1 109 ? -7.737 12.695 17.725 1.00 94.38 109 ASP A C 1
ATOM 896 O O . ASP A 1 109 ? -7.583 11.929 18.677 1.00 94.38 109 ASP A O 1
ATOM 900 N N . PHE A 1 110 ? -6.706 13.169 17.018 1.00 95.94 110 PHE A N 1
ATOM 901 C CA . PHE A 1 110 ? -5.302 12.866 17.289 1.00 95.94 110 PHE A CA 1
ATOM 902 C C . PHE A 1 110 ? -4.587 13.975 18.062 1.00 95.94 110 PHE A C 1
ATOM 904 O O . PHE A 1 110 ? -3.372 13.913 18.234 1.00 95.94 110 PHE A O 1
ATOM 911 N N . GLN A 1 111 ? -5.312 14.974 18.563 1.00 96.50 111 GLN A N 1
ATOM 912 C CA . GLN A 1 111 ? -4.760 15.989 19.453 1.00 96.50 111 GLN A CA 1
ATOM 913 C C . GLN A 1 111 ? -5.028 15.621 20.915 1.00 96.50 111 GLN A C 1
ATOM 915 O O . GLN A 1 111 ? -6.066 15.053 21.261 1.00 96.50 111 GLN A O 1
ATOM 920 N N . ILE A 1 112 ? -4.081 15.948 21.791 1.00 96.56 112 ILE A N 1
ATOM 921 C CA . ILE A 1 112 ? -4.213 15.715 23.231 1.00 96.56 112 ILE A CA 1
ATOM 922 C C . ILE A 1 112 ? -3.587 16.866 24.007 1.00 96.56 112 ILE A C 1
ATOM 924 O O . ILE A 1 112 ? -2.472 17.274 23.710 1.00 96.56 112 ILE A O 1
ATOM 928 N N . ASP A 1 113 ? -4.321 17.431 24.967 1.00 93.88 113 ASP A N 1
ATOM 929 C CA . ASP A 1 113 ? -3.874 18.559 25.800 1.00 93.88 113 ASP A CA 1
ATOM 930 C C . ASP A 1 113 ? -3.321 19.756 24.996 1.00 93.88 113 ASP A C 1
ATOM 932 O O . ASP A 1 113 ? -2.357 20.412 25.388 1.00 93.88 113 ASP A O 1
ATOM 936 N N . GLY A 1 114 ? -3.919 20.033 23.831 1.00 92.38 114 GLY A N 1
ATOM 937 C CA . GLY A 1 114 ? -3.471 21.088 22.914 1.00 92.38 114 GLY A CA 1
ATOM 938 C C . GLY A 1 114 ? -2.191 20.759 22.134 1.00 92.38 114 GLY A C 1
ATOM 939 O O . GLY A 1 114 ? -1.681 21.615 21.415 1.00 92.38 114 GLY A O 1
ATOM 940 N N . LEU A 1 115 ? -1.672 19.534 22.253 1.00 95.81 115 LEU A N 1
ATOM 941 C CA . LEU A 1 115 ? -0.547 19.026 21.477 1.00 95.81 115 LEU A CA 1
ATOM 942 C C . LEU A 1 115 ? -1.048 18.292 20.234 1.00 95.81 115 LEU A C 1
ATOM 944 O O . LEU A 1 115 ? -1.853 17.362 20.318 1.00 95.81 115 LEU A O 1
ATOM 948 N N . SER A 1 116 ? -0.495 18.660 19.084 1.00 97.00 116 SER A N 1
ATOM 949 C CA . SER A 1 116 ? -0.522 17.831 17.877 1.00 97.00 116 SER A CA 1
ATOM 950 C C . SER A 1 116 ? 0.666 16.859 17.880 1.00 97.00 116 SER A C 1
ATOM 952 O O . SER A 1 116 ? 1.650 17.092 18.589 1.00 97.00 116 SER A O 1
ATOM 954 N N . VAL A 1 117 ? 0.598 15.807 17.059 1.00 96.88 117 VAL A N 1
ATOM 955 C CA . VAL A 1 117 ? 1.631 14.763 16.904 1.00 96.88 117 VAL A CA 1
ATOM 956 C C . VAL A 1 117 ? 3.034 15.329 16.647 1.00 96.88 117 VAL A C 1
ATOM 958 O O . VAL A 1 117 ? 4.012 14.730 17.073 1.00 96.88 117 VAL A O 1
ATOM 961 N N . GLY A 1 118 ? 3.163 16.472 15.973 1.00 96.00 118 GLY A N 1
ATOM 962 C CA . GLY A 1 118 ? 4.456 17.028 15.568 1.00 96.00 118 GLY A CA 1
ATOM 963 C C . GLY A 1 118 ? 4.967 16.392 14.273 1.00 96.00 118 GLY A C 1
ATOM 964 O O . GLY A 1 118 ? 4.182 16.009 13.407 1.00 96.00 118 GLY A O 1
ATOM 965 N N . SER A 1 119 ? 6.286 16.291 14.111 1.00 94.31 119 SER A N 1
ATOM 966 C CA . SER A 1 119 ? 6.918 15.794 12.875 1.00 94.31 119 SER A CA 1
ATOM 967 C C . SER A 1 119 ? 6.905 14.267 12.717 1.00 94.31 119 SER A C 1
ATOM 969 O O . SER A 1 119 ? 7.188 13.756 11.628 1.00 94.31 119 SER A O 1
ATOM 971 N N . GLY A 1 120 ? 6.646 13.530 13.803 1.00 93.00 120 GLY A N 1
ATOM 972 C CA . GLY A 1 120 ? 6.737 12.070 13.853 1.00 93.00 120 GLY A CA 1
ATOM 973 C C . GLY A 1 120 ? 8.172 11.527 13.920 1.00 93.00 120 GLY A C 1
ATOM 974 O O . GLY A 1 120 ? 8.366 10.312 13.883 1.00 93.00 120 GLY A O 1
ATOM 975 N N . ASN A 1 121 ? 9.190 12.392 14.003 1.00 91.69 121 ASN A N 1
ATOM 976 C CA . ASN A 1 121 ? 10.581 11.958 14.132 1.00 91.69 121 ASN A CA 1
ATOM 977 C C . ASN A 1 121 ? 10.929 11.631 15.597 1.00 91.69 121 ASN A C 1
ATOM 979 O O . ASN A 1 121 ? 10.540 12.380 16.491 1.00 91.69 121 ASN A O 1
ATOM 983 N N . PRO A 1 122 ? 11.753 10.599 15.864 1.00 86.56 122 PRO A N 1
ATOM 984 C CA . PRO A 1 122 ? 12.151 10.226 17.227 1.00 86.56 122 PRO A CA 1
ATOM 985 C C . PRO A 1 122 ? 12.850 11.321 18.044 1.00 86.56 122 PRO A C 1
ATOM 987 O O . PRO A 1 122 ? 12.841 11.247 19.265 1.00 86.56 122 PRO A O 1
ATOM 990 N N . ASN A 1 123 ? 13.458 12.313 17.385 1.00 90.19 123 ASN A N 1
ATOM 991 C CA . ASN A 1 123 ? 14.200 13.404 18.032 1.00 90.19 123 ASN A CA 1
ATOM 992 C C . ASN A 1 123 ? 13.371 14.688 18.196 1.00 90.19 123 ASN A C 1
ATOM 994 O O . ASN A 1 123 ? 13.884 15.700 18.669 1.00 90.19 123 ASN A O 1
ATOM 998 N N . ASP A 1 124 ? 12.114 14.680 17.760 1.00 95.56 124 ASP A N 1
ATOM 999 C CA . ASP A 1 124 ? 11.231 15.827 17.897 1.00 95.56 124 ASP A CA 1
ATOM 1000 C C . ASP A 1 124 ? 10.569 15.825 19.277 1.00 95.56 124 ASP A C 1
ATOM 1002 O O . ASP A 1 124 ? 9.758 14.958 19.608 1.00 95.56 124 ASP A O 1
ATOM 1006 N N . MET A 1 125 ? 10.900 16.839 20.076 1.00 96.19 125 MET A N 1
ATOM 1007 C CA . MET A 1 125 ? 10.387 17.003 21.433 1.00 96.19 125 MET A CA 1
ATOM 1008 C C . MET A 1 125 ? 8.861 17.107 21.490 1.00 96.19 125 MET A C 1
ATOM 1010 O O . MET A 1 125 ? 8.275 16.689 22.488 1.00 96.19 125 MET A O 1
ATOM 1014 N N . GLN A 1 126 ? 8.206 17.651 20.459 1.00 96.94 126 GLN A N 1
ATOM 1015 C CA . GLN A 1 126 ? 6.744 17.680 20.409 1.00 96.94 126 GLN A CA 1
ATOM 1016 C C . GLN A 1 126 ? 6.182 16.269 20.217 1.00 96.94 126 GLN A C 1
ATOM 1018 O O . GLN A 1 126 ? 5.275 15.877 20.949 1.00 96.94 126 GLN A O 1
ATOM 1023 N N . THR A 1 127 ? 6.775 15.493 19.304 1.00 97.50 127 THR A N 1
ATOM 1024 C CA . THR A 1 127 ? 6.397 14.092 19.058 1.00 97.50 127 THR A CA 1
ATOM 1025 C C . THR A 1 127 ? 6.536 13.246 20.322 1.00 97.50 127 THR A C 1
ATOM 1027 O O . THR A 1 127 ? 5.617 12.509 20.670 1.00 97.50 127 THR A O 1
ATOM 1030 N N . ILE A 1 128 ? 7.649 13.379 21.052 1.00 97.25 128 ILE A N 1
ATOM 1031 C CA . ILE A 1 128 ? 7.874 12.630 22.299 1.00 97.25 128 ILE A CA 1
ATOM 1032 C C . ILE A 1 128 ? 6.813 12.983 23.349 1.00 97.25 128 ILE A C 1
ATOM 1034 O O . ILE A 1 128 ? 6.174 12.084 23.890 1.00 97.25 128 ILE A O 1
ATOM 1038 N N . LYS A 1 129 ? 6.568 14.278 23.588 1.00 97.62 129 LYS A N 1
ATOM 1039 C CA . LYS A 1 129 ? 5.557 14.728 24.561 1.00 97.62 129 LYS A CA 1
ATOM 1040 C C . LYS A 1 129 ? 4.154 14.251 24.200 1.00 97.62 129 LYS A C 1
ATOM 1042 O O . LYS A 1 129 ? 3.400 13.850 25.081 1.00 97.62 129 LYS A O 1
ATOM 1047 N N . TRP A 1 130 ? 3.802 14.300 22.915 1.00 98.19 130 TRP A N 1
ATOM 1048 C CA . TRP A 1 130 ? 2.519 13.798 22.437 1.00 98.19 130 TRP A CA 1
ATOM 1049 C C . TRP A 1 130 ? 2.380 12.293 22.704 1.00 98.19 130 TRP A C 1
ATOM 1051 O O . TRP A 1 130 ? 1.347 11.869 23.214 1.00 98.19 130 TRP A O 1
ATOM 1061 N N . LEU A 1 131 ? 3.425 11.495 22.438 1.00 98.00 131 LEU A N 1
ATOM 1062 C CA . LEU A 1 131 ? 3.430 10.053 22.717 1.00 98.00 131 LEU A CA 1
ATOM 1063 C C . LEU A 1 131 ? 3.242 9.766 24.213 1.00 98.00 131 LEU A C 1
ATOM 1065 O O . LEU A 1 131 ? 2.406 8.942 24.575 1.00 98.00 131 LEU A O 1
ATOM 1069 N N . GLU A 1 132 ? 3.991 10.452 25.077 1.00 97.50 132 GLU A N 1
ATOM 1070 C CA . GLU A 1 132 ? 3.886 10.301 26.534 1.00 97.50 132 GLU A CA 1
ATOM 1071 C C . GLU A 1 132 ? 2.467 10.620 27.017 1.00 97.50 132 GLU A C 1
ATOM 1073 O O . GLU A 1 132 ? 1.848 9.800 27.693 1.00 97.50 132 GLU A O 1
ATOM 1078 N N . LYS A 1 133 ? 1.905 11.759 26.591 1.00 97.94 133 LYS A N 1
ATOM 1079 C CA . LYS A 1 133 ? 0.545 12.169 26.968 1.00 97.94 133 LYS A CA 1
ATOM 1080 C C . LYS A 1 133 ? -0.524 11.224 26.442 1.00 97.94 133 LYS A C 1
ATOM 1082 O O . LYS A 1 133 ? -1.459 10.884 27.168 1.00 97.94 133 LYS A O 1
ATOM 1087 N N . TRP A 1 134 ? -0.389 10.773 25.197 1.00 98.25 134 TRP A N 1
ATOM 1088 C CA . TRP A 1 134 ? -1.324 9.815 24.620 1.00 98.25 134 TRP A CA 1
ATOM 1089 C C . TRP A 1 134 ? -1.323 8.505 25.407 1.00 98.25 134 TRP A C 1
ATOM 1091 O O . TRP A 1 134 ? -2.390 7.994 25.745 1.00 98.25 134 TRP A O 1
ATOM 1101 N N . TYR A 1 135 ? -0.142 8.000 25.763 1.00 97.56 135 TYR A N 1
ATOM 1102 C CA . TYR A 1 135 ? -0.013 6.789 26.567 1.00 97.56 135 TYR A CA 1
ATOM 1103 C C . TYR A 1 135 ? -0.580 6.965 27.986 1.00 97.56 135 TYR A C 1
ATOM 1105 O O . TYR A 1 135 ? -1.349 6.120 28.444 1.00 97.56 135 TYR A O 1
ATOM 1113 N N . GLU A 1 136 ? -0.281 8.088 28.652 1.00 97.38 136 GLU A N 1
ATOM 1114 C CA . GLU A 1 136 ? -0.829 8.446 29.973 1.00 97.38 136 GLU A CA 1
ATOM 1115 C C . GLU A 1 136 ? -2.365 8.498 29.983 1.00 97.38 136 GLU A C 1
ATOM 1117 O O . GLU A 1 136 ? -2.990 8.178 30.994 1.00 97.38 136 GLU A O 1
ATOM 1122 N N . SER A 1 137 ? -2.987 8.865 28.858 1.00 96.56 137 SER A N 1
ATOM 1123 C CA . SER A 1 137 ? -4.448 8.941 28.739 1.00 96.56 137 SER A CA 1
ATOM 1124 C C . SER A 1 137 ? -5.158 7.582 28.773 1.00 96.56 137 SER A C 1
ATOM 1126 O O . SER A 1 137 ? -6.381 7.538 28.907 1.00 96.56 137 SER A O 1
ATOM 1128 N N . GLY A 1 138 ? -4.418 6.479 28.612 1.00 95.56 138 GLY A N 1
ATOM 1129 C CA . GLY A 1 138 ? -4.968 5.123 28.553 1.00 95.56 138 GLY A CA 1
ATOM 1130 C C . GLY A 1 138 ? -5.743 4.802 27.269 1.00 95.56 138 GLY A C 1
ATOM 1131 O O . GLY A 1 138 ? -6.373 3.748 27.191 1.00 95.56 138 GLY A O 1
ATOM 1132 N N . ARG A 1 139 ? -5.722 5.690 26.266 1.00 94.94 139 ARG A N 1
ATOM 1133 C CA . ARG A 1 139 ? -6.318 5.441 24.947 1.00 94.94 139 ARG A CA 1
ATOM 1134 C C . ARG A 1 139 ? -5.496 4.420 24.167 1.00 94.94 139 ARG A C 1
ATOM 1136 O O . ARG A 1 139 ? -4.271 4.378 24.268 1.00 94.94 139 ARG A O 1
ATOM 1143 N N . ASP A 1 140 ? -6.169 3.667 23.304 1.00 94.31 140 ASP A N 1
ATOM 1144 C CA . ASP A 1 140 ? -5.482 2.843 22.315 1.00 94.31 140 ASP A CA 1
ATOM 1145 C C . ASP A 1 140 ? -4.623 3.712 21.388 1.00 94.31 140 ASP A C 1
ATOM 1147 O O . ASP A 1 140 ? -4.978 4.844 21.040 1.00 94.31 140 ASP A O 1
ATOM 1151 N N . TRP A 1 141 ? -3.476 3.177 20.972 1.00 95.81 141 TRP A N 1
ATOM 1152 C CA . TRP A 1 141 ? -2.614 3.860 20.015 1.00 95.81 141 TRP A CA 1
ATOM 1153 C C . TRP A 1 141 ? -3.327 4.061 18.674 1.00 95.81 141 TRP A C 1
ATOM 1155 O O . TRP A 1 141 ? -3.913 3.107 18.147 1.00 95.81 141 TRP A O 1
ATOM 1165 N N . PRO A 1 142 ? -3.220 5.253 18.058 1.00 94.94 142 PRO A N 1
ATOM 1166 C CA . PRO A 1 142 ? -3.673 5.445 16.697 1.00 94.94 142 PRO A CA 1
ATOM 1167 C C . PRO A 1 142 ? -2.923 4.523 15.742 1.00 94.94 142 PRO A C 1
ATOM 1169 O O . PRO A 1 142 ? -1.762 4.168 15.959 1.00 94.94 142 PRO A O 1
ATOM 1172 N N . TRP A 1 143 ? -3.579 4.185 14.634 1.00 92.06 143 TRP A N 1
ATOM 1173 C CA . TRP A 1 143 ? -3.068 3.259 13.620 1.00 92.06 143 TRP A CA 1
ATOM 1174 C C . TRP A 1 143 ? -1.693 3.658 13.052 1.00 92.06 143 TRP A C 1
ATOM 1176 O O . TRP A 1 143 ? -0.976 2.802 12.539 1.00 92.06 143 TRP A O 1
ATOM 1186 N N . PHE A 1 144 ? -1.324 4.942 13.134 1.00 94.44 144 PHE A N 1
ATOM 1187 C CA . PHE A 1 144 ? -0.077 5.456 12.576 1.00 94.44 144 PHE A CA 1
ATOM 1188 C C . PHE A 1 144 ? 1.147 5.300 13.494 1.00 94.44 144 PHE A C 1
ATOM 1190 O O . PHE A 1 144 ? 2.268 5.603 13.077 1.00 94.44 144 PHE A O 1
ATOM 1197 N N . ILE A 1 145 ? 0.963 4.822 14.729 1.00 96.06 145 ILE A N 1
ATOM 1198 C CA . ILE A 1 145 ? 2.051 4.653 15.697 1.00 96.06 145 ILE A CA 1
ATOM 1199 C C . ILE A 1 145 ? 2.780 3.333 15.483 1.00 96.06 145 ILE A C 1
ATOM 1201 O O . ILE A 1 145 ? 2.184 2.261 15.501 1.00 96.06 145 ILE A O 1
ATOM 1205 N N . ARG A 1 146 ? 4.105 3.433 15.337 1.00 95.38 146 ARG A N 1
ATOM 1206 C CA . ARG A 1 146 ? 5.020 2.295 15.223 1.00 95.38 146 ARG A CA 1
ATOM 1207 C C . ARG A 1 146 ? 5.524 1.892 16.600 1.00 95.38 146 ARG A C 1
ATOM 1209 O O . ARG A 1 146 ? 6.511 2.426 17.106 1.00 95.38 146 ARG A O 1
ATOM 1216 N N . ARG A 1 147 ? 4.833 0.950 17.223 1.00 94.88 147 ARG A N 1
ATOM 1217 C CA . ARG A 1 147 ? 5.110 0.439 18.568 1.00 94.88 147 ARG A CA 1
ATOM 1218 C C . ARG A 1 147 ? 6.375 -0.404 18.628 1.00 94.88 147 ARG A C 1
ATOM 1220 O O . ARG A 1 147 ? 6.947 -0.564 19.702 1.00 94.88 147 ARG A O 1
ATOM 1227 N N . SER A 1 148 ? 6.850 -0.913 17.490 1.00 94.12 148 SER A N 1
ATOM 1228 C CA . SER A 1 148 ? 8.136 -1.607 17.425 1.00 94.12 148 SER A CA 1
ATOM 1229 C C . SER A 1 148 ? 9.324 -0.661 17.568 1.00 94.12 148 SER A C 1
ATOM 1231 O O . SER A 1 148 ? 10.426 -1.159 17.744 1.00 94.12 148 SER A O 1
ATOM 1233 N N . TYR A 1 149 ? 9.159 0.665 17.489 1.00 94.00 149 TYR A N 1
ATOM 1234 C CA . TYR A 1 149 ? 10.273 1.613 17.576 1.00 94.00 149 TYR A CA 1
ATOM 1235 C C . TYR A 1 149 ? 10.676 1.884 19.023 1.00 94.00 149 TYR A C 1
ATOM 1237 O O . TYR A 1 149 ? 9.840 1.940 19.921 1.00 94.00 149 TYR A O 1
ATOM 1245 N N . GLU A 1 150 ? 11.972 2.112 19.238 1.00 94.19 150 GLU A N 1
ATOM 1246 C CA . GLU A 1 150 ? 12.561 2.267 20.568 1.00 94.19 150 GLU 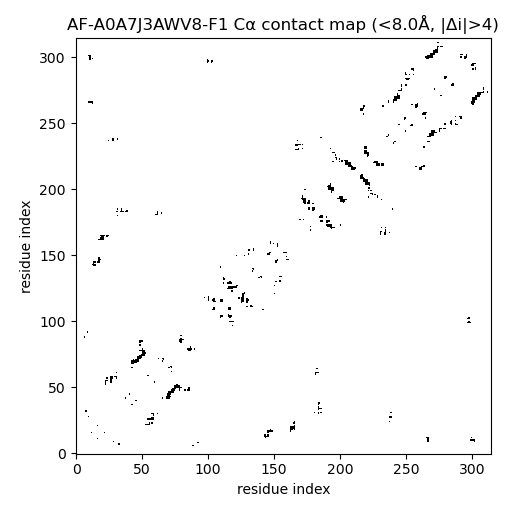A CA 1
ATOM 1247 C C . GLU A 1 150 ? 11.849 3.304 21.445 1.00 94.19 150 GLU A C 1
ATOM 1249 O O . GLU A 1 150 ? 11.556 3.004 22.599 1.00 94.19 150 GLU A O 1
ATOM 1254 N N . THR A 1 151 ? 11.525 4.482 20.904 1.00 95.12 151 THR A N 1
ATOM 1255 C CA . THR A 1 151 ? 10.819 5.542 21.639 1.00 95.12 151 THR A CA 1
ATOM 1256 C C . THR A 1 151 ? 9.511 5.033 22.242 1.00 95.12 151 THR A C 1
ATOM 1258 O O . THR A 1 151 ? 9.293 5.172 23.442 1.00 95.12 151 THR A O 1
ATOM 1261 N N . VAL A 1 152 ? 8.669 4.377 21.436 1.00 96.25 152 VAL A N 1
ATOM 1262 C CA . VAL A 1 152 ? 7.375 3.856 21.898 1.00 96.25 152 VAL A CA 1
ATOM 1263 C C . VAL A 1 152 ? 7.571 2.661 22.828 1.00 96.25 152 VAL A C 1
ATOM 1265 O O . VAL A 1 152 ? 6.929 2.597 23.870 1.00 96.25 152 VAL A O 1
ATOM 1268 N N . ARG A 1 153 ? 8.510 1.752 22.528 1.00 95.75 153 ARG A N 1
ATOM 1269 C CA . ARG A 1 153 ? 8.818 0.612 23.409 1.00 95.75 153 ARG A CA 1
ATOM 1270 C C . ARG A 1 153 ? 9.257 1.053 24.803 1.00 95.75 153 ARG A C 1
ATOM 1272 O O . ARG A 1 153 ? 8.846 0.434 25.777 1.00 95.75 153 ARG A O 1
ATOM 1279 N N . ARG A 1 154 ? 10.075 2.108 24.903 1.00 95.81 154 ARG A N 1
ATOM 1280 C CA . ARG A 1 154 ? 10.521 2.671 26.188 1.00 95.81 154 ARG A CA 1
ATOM 1281 C C . ARG A 1 154 ? 9.346 3.245 26.979 1.00 95.81 154 ARG A C 1
ATOM 1283 O O . ARG A 1 154 ? 9.249 2.957 28.165 1.00 95.81 154 ARG A O 1
ATOM 1290 N N . ILE A 1 155 ? 8.445 3.978 26.320 1.00 96.31 155 ILE A N 1
ATOM 1291 C CA . ILE A 1 155 ? 7.208 4.495 26.933 1.00 96.31 155 ILE A CA 1
ATOM 1292 C C . ILE A 1 155 ? 6.323 3.338 27.429 1.00 96.31 155 ILE A C 1
ATOM 1294 O O . ILE A 1 155 ? 5.823 3.374 28.549 1.00 96.31 155 ILE A O 1
ATOM 1298 N N . GLU A 1 156 ? 6.182 2.274 26.634 1.00 96.19 156 GLU A N 1
ATOM 1299 C CA . GLU A 1 156 ? 5.393 1.087 26.996 1.00 96.19 156 GLU A CA 1
ATOM 1300 C C . GLU A 1 156 ? 6.096 0.134 27.983 1.00 96.19 156 GLU A C 1
ATOM 1302 O O . GLU A 1 156 ? 5.479 -0.828 28.441 1.00 96.19 156 GLU A O 1
ATOM 1307 N N . GLY A 1 157 ? 7.386 0.331 28.274 1.00 95.75 157 GLY A N 1
ATOM 1308 C CA . GLY A 1 157 ? 8.191 -0.603 29.069 1.00 95.75 157 GLY A CA 1
ATOM 1309 C C . GLY A 1 157 ? 8.369 -1.987 28.427 1.00 95.75 157 GLY A C 1
ATOM 1310 O O . GLY A 1 157 ? 8.512 -2.982 29.138 1.00 95.75 157 GLY A O 1
ATOM 1311 N N . LYS A 1 158 ? 8.333 -2.085 27.092 1.00 94.38 158 LYS A N 1
ATOM 1312 C CA . LYS A 1 158 ? 8.425 -3.360 26.362 1.00 94.38 158 LYS A CA 1
ATOM 1313 C C . LYS A 1 158 ? 9.834 -3.651 25.837 1.00 94.38 158 LYS A C 1
ATOM 1315 O O . LYS A 1 158 ? 10.538 -2.729 25.419 1.00 94.38 158 LYS A O 1
ATOM 1320 N N . PRO A 1 159 ? 10.242 -4.934 25.790 1.00 93.31 159 PRO A N 1
ATOM 1321 C CA . PRO A 1 159 ? 11.512 -5.321 25.194 1.00 93.31 159 PRO A CA 1
ATOM 1322 C C . PRO A 1 159 ? 11.482 -5.178 23.668 1.00 93.31 159 PRO A C 1
ATOM 1324 O O . PRO A 1 159 ? 10.424 -5.084 23.041 1.00 93.31 159 PRO A O 1
ATOM 1327 N N . GLU A 1 160 ? 12.665 -5.197 23.060 1.00 91.69 160 GLU A N 1
ATOM 1328 C CA . GLU A 1 160 ? 12.784 -5.336 21.613 1.00 91.69 160 GLU A CA 1
ATOM 1329 C C . GLU A 1 160 ? 12.251 -6.699 21.150 1.00 91.69 160 GLU A C 1
ATOM 1331 O O . GLU A 1 160 ? 12.433 -7.720 21.816 1.00 91.69 160 GLU A O 1
ATOM 1336 N N . ARG A 1 161 ? 11.583 -6.709 19.994 1.00 88.12 161 ARG A N 1
ATOM 1337 C CA . ARG A 1 161 ? 11.044 -7.913 19.360 1.00 88.12 161 ARG A CA 1
ATOM 1338 C C . ARG A 1 161 ? 11.654 -8.062 17.974 1.00 88.12 161 ARG A C 1
ATOM 1340 O O . ARG A 1 161 ? 11.773 -7.084 17.236 1.00 88.12 161 ARG A O 1
ATOM 1347 N N . SER A 1 162 ? 12.005 -9.290 17.609 1.00 89.19 162 SER A N 1
ATOM 1348 C CA . SER A 1 162 ? 12.433 -9.603 16.250 1.00 89.19 162 SER A CA 1
ATOM 1349 C C . SER A 1 162 ? 11.264 -9.466 15.276 1.00 89.19 162 SER A C 1
ATOM 1351 O O . SER A 1 162 ? 10.153 -9.937 15.529 1.00 89.19 162 SER A O 1
ATOM 1353 N N . LYS A 1 163 ? 11.525 -8.822 14.140 1.00 93.06 163 LYS A N 1
ATOM 1354 C CA . LYS A 1 163 ? 10.537 -8.705 13.069 1.00 93.06 163 LYS A CA 1
ATOM 1355 C C . LYS A 1 163 ? 10.392 -10.036 12.344 1.00 93.06 163 LYS A C 1
ATOM 1357 O O . LYS A 1 163 ? 11.387 -10.710 12.070 1.00 93.06 163 LYS A O 1
ATOM 1362 N N . GLN A 1 164 ? 9.160 -10.400 12.014 1.00 94.75 164 GLN A N 1
ATOM 1363 C CA . GLN A 1 164 ? 8.865 -11.633 11.296 1.00 94.75 164 GLN A CA 1
ATOM 1364 C C . GLN A 1 164 ? 9.149 -11.483 9.800 1.00 94.75 164 GLN A C 1
ATOM 1366 O O . GLN A 1 164 ? 9.226 -10.381 9.259 1.00 94.75 164 GLN A O 1
ATOM 1371 N N . ILE A 1 165 ? 9.275 -12.601 9.094 1.00 92.75 165 ILE A N 1
ATOM 1372 C CA . ILE A 1 165 ? 9.252 -12.575 7.631 1.00 92.75 165 ILE A CA 1
ATOM 1373 C C . ILE A 1 165 ? 7.800 -12.306 7.207 1.00 92.75 165 ILE A C 1
ATOM 1375 O O . ILE A 1 165 ? 6.906 -12.994 7.704 1.00 92.75 165 ILE A O 1
ATOM 1379 N N . PRO A 1 166 ? 7.534 -11.337 6.311 1.00 94.44 166 PRO A N 1
ATOM 1380 C CA . PRO A 1 166 ? 6.174 -11.069 5.863 1.00 94.44 166 PRO A CA 1
ATOM 1381 C C . PRO A 1 166 ? 5.594 -12.318 5.185 1.00 94.44 166 PRO A C 1
ATOM 1383 O O . PRO A 1 166 ? 6.263 -12.893 4.318 1.00 94.44 166 PRO A O 1
ATOM 1386 N N . PRO A 1 167 ? 4.365 -12.748 5.528 1.00 94.94 167 PRO A N 1
ATOM 1387 C CA . PRO A 1 167 ? 3.763 -13.972 5.008 1.00 94.94 167 PRO A CA 1
ATOM 1388 C C . PRO A 1 167 ? 3.212 -13.769 3.587 1.00 94.94 167 PRO A C 1
ATOM 1390 O O . PRO A 1 167 ? 2.055 -14.050 3.298 1.00 94.94 167 PRO A O 1
ATOM 1393 N N . ILE A 1 168 ? 4.046 -13.266 2.678 1.00 94.69 168 ILE A N 1
ATOM 1394 C CA . ILE A 1 168 ? 3.743 -13.155 1.251 1.00 94.69 168 ILE A CA 1
ATOM 1395 C C . ILE A 1 168 ? 3.981 -14.530 0.620 1.00 94.69 168 ILE A C 1
ATOM 1397 O O . ILE A 1 168 ? 5.100 -15.043 0.646 1.00 94.69 168 ILE A O 1
ATOM 1401 N N . LYS A 1 169 ? 2.920 -15.124 0.070 1.00 94.44 169 LYS A N 1
ATOM 1402 C CA . LYS A 1 169 ? 2.873 -16.526 -0.358 1.00 94.44 169 LYS A CA 1
ATOM 1403 C C . LYS A 1 169 ? 2.708 -16.624 -1.872 1.00 94.44 169 LYS A C 1
ATOM 1405 O O . LYS A 1 169 ? 1.590 -16.601 -2.382 1.00 94.44 169 LYS A O 1
ATOM 1410 N N . GLU A 1 170 ? 3.825 -16.707 -2.591 1.00 93.62 170 GLU A N 1
ATOM 1411 C CA . GLU A 1 170 ? 3.845 -16.846 -4.058 1.00 93.62 170 GLU A CA 1
ATOM 1412 C C . GLU A 1 170 ? 3.073 -18.088 -4.520 1.00 93.62 170 GLU A C 1
ATOM 1414 O O . GLU A 1 170 ? 2.383 -18.034 -5.530 1.00 93.62 170 GLU A O 1
ATOM 1419 N N . GLU A 1 171 ? 3.085 -19.160 -3.726 1.00 95.19 171 GLU A N 1
ATOM 1420 C CA . GLU A 1 171 ? 2.359 -20.408 -3.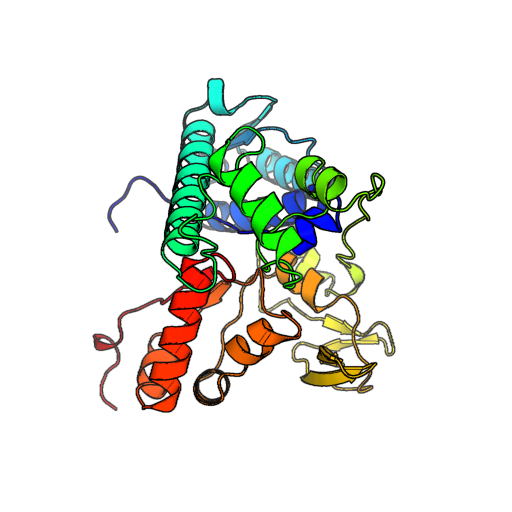978 1.00 95.19 171 GLU A CA 1
ATOM 1421 C C . GLU A 1 171 ? 0.827 -20.253 -4.028 1.00 95.19 171 GLU A C 1
ATOM 1423 O O . GLU A 1 171 ? 0.124 -21.146 -4.501 1.00 95.19 171 GLU A O 1
ATOM 1428 N N . LEU A 1 172 ? 0.290 -19.123 -3.553 1.00 96.94 172 LEU A N 1
ATOM 1429 C CA . LEU A 1 172 ? -1.129 -18.798 -3.703 1.00 96.94 172 LEU A CA 1
ATOM 1430 C C . LEU A 1 172 ? -1.462 -18.242 -5.087 1.00 96.94 172 LEU A C 1
ATOM 1432 O O . LEU A 1 172 ? -2.642 -18.081 -5.385 1.00 96.94 172 LEU A O 1
ATOM 1436 N N . LEU A 1 173 ? -0.476 -17.913 -5.918 1.00 96.25 173 LEU A N 1
ATOM 1437 C CA . LEU A 1 173 ? -0.666 -17.305 -7.230 1.00 96.25 173 LEU A CA 1
ATOM 1438 C C . LEU A 1 173 ? -0.383 -18.330 -8.330 1.00 96.25 173 LEU A C 1
ATOM 1440 O O . LEU A 1 173 ? 0.491 -19.181 -8.201 1.00 96.25 173 LEU A O 1
ATOM 1444 N N . SER A 1 174 ? -1.126 -18.254 -9.431 1.00 95.06 174 SER A N 1
ATOM 1445 C CA . SER A 1 174 ? -0.877 -19.099 -10.603 1.00 95.06 174 SER A CA 1
ATOM 1446 C C . SER A 1 174 ? 0.527 -18.896 -11.173 1.00 95.06 174 SER A C 1
ATOM 1448 O O . SER A 1 174 ? 0.969 -17.756 -11.320 1.00 95.06 174 SER A O 1
ATOM 1450 N N . GLU A 1 175 ? 1.167 -19.986 -11.598 1.00 94.88 175 GLU A N 1
ATOM 1451 C CA . GLU A 1 175 ? 2.497 -19.971 -12.227 1.00 94.88 175 GLU A CA 1
ATOM 1452 C C . GLU A 1 175 ? 2.567 -18.984 -13.402 1.00 94.88 175 GLU A C 1
ATOM 1454 O O . GLU A 1 175 ? 3.449 -18.131 -13.434 1.00 94.88 175 GLU A O 1
ATOM 1459 N N . GLU A 1 176 ? 1.562 -18.992 -14.284 1.00 95.06 176 GLU A N 1
ATOM 1460 C CA . GLU A 1 176 ? 1.452 -18.054 -15.413 1.00 95.06 176 GLU A CA 1
ATOM 1461 C C . GLU A 1 176 ? 1.490 -16.578 -14.966 1.00 95.06 176 GLU A C 1
ATOM 1463 O O . GLU A 1 176 ? 2.088 -15.727 -15.621 1.00 95.06 176 GLU A O 1
ATOM 1468 N N . PHE A 1 177 ? 0.881 -16.245 -13.823 1.00 94.56 177 PHE A N 1
ATOM 1469 C CA . PHE A 1 177 ? 0.934 -14.884 -13.284 1.00 94.56 177 PHE A CA 1
ATOM 1470 C C . PHE A 1 177 ? 2.335 -14.530 -12.790 1.00 94.56 177 PHE A C 1
ATOM 1472 O O . PHE A 1 177 ? 2.832 -13.446 -13.090 1.00 94.56 177 PHE A O 1
ATOM 1479 N N . LEU A 1 178 ? 2.976 -15.439 -12.054 1.00 93.06 178 LEU A N 1
ATOM 1480 C CA . LEU A 1 178 ? 4.323 -15.227 -11.530 1.00 93.06 178 LEU A CA 1
ATOM 1481 C C . LEU A 1 178 ? 5.347 -15.090 -12.661 1.00 93.06 178 LEU A C 1
ATOM 1483 O O . LEU A 1 178 ? 6.226 -14.233 -12.589 1.00 93.06 178 LEU A O 1
ATOM 1487 N N . GLU A 1 179 ? 5.229 -15.889 -13.720 1.00 92.25 179 GLU A N 1
ATOM 1488 C CA . GLU A 1 179 ? 6.082 -15.781 -14.905 1.00 92.25 179 GLU A CA 1
ATOM 1489 C C . GLU A 1 179 ? 5.952 -14.419 -15.587 1.00 92.25 179 GLU A C 1
ATOM 1491 O O . GLU A 1 179 ? 6.961 -13.785 -15.901 1.00 92.25 179 GLU A O 1
ATOM 1496 N N . GLU A 1 180 ? 4.723 -13.946 -15.793 1.00 91.06 180 GLU A N 1
ATOM 1497 C CA . GLU A 1 180 ? 4.469 -12.635 -16.389 1.00 91.06 180 GLU A CA 1
ATOM 1498 C C . GLU A 1 180 ? 4.977 -11.505 -15.493 1.00 91.06 180 GLU A C 1
ATOM 1500 O O . GLU A 1 180 ? 5.686 -10.610 -15.963 1.00 91.06 180 GLU A O 1
ATOM 1505 N N . PHE A 1 181 ? 4.718 -11.590 -14.188 1.00 89.88 181 PHE A N 1
ATOM 1506 C CA . PHE A 1 181 ? 5.197 -10.618 -13.212 1.00 89.88 181 PHE A CA 1
ATOM 1507 C C . PHE A 1 181 ? 6.732 -10.554 -13.167 1.00 89.88 181 PHE A C 1
ATOM 1509 O O . PHE A 1 181 ? 7.309 -9.466 -13.124 1.00 89.88 181 PHE A O 1
ATOM 1516 N N . ASN A 1 182 ? 7.415 -11.700 -13.256 1.00 88.12 182 ASN A N 1
ATOM 1517 C CA . ASN A 1 182 ? 8.879 -11.776 -13.313 1.00 88.12 182 ASN A CA 1
ATOM 1518 C C . ASN A 1 182 ? 9.468 -11.192 -14.608 1.00 88.12 182 ASN A C 1
ATOM 1520 O O . ASN A 1 182 ? 10.615 -10.750 -14.606 1.00 88.12 182 ASN A O 1
ATOM 1524 N N . LYS A 1 183 ? 8.683 -11.129 -15.690 1.00 86.06 183 LYS A N 1
ATOM 1525 C CA . LYS A 1 183 ? 9.027 -10.416 -16.935 1.00 86.06 183 LYS A CA 1
ATOM 1526 C C . LYS A 1 183 ? 8.644 -8.929 -16.892 1.00 86.06 183 LYS A C 1
ATOM 1528 O O . LYS A 1 183 ? 8.723 -8.246 -17.909 1.00 86.06 183 LYS A O 1
ATOM 1533 N N . GLY A 1 184 ? 8.188 -8.424 -15.744 1.00 83.62 184 GLY A N 1
ATOM 1534 C CA . GLY A 1 184 ? 7.747 -7.037 -15.573 1.00 83.62 184 GLY A CA 1
ATOM 1535 C C . GLY A 1 184 ? 6.336 -6.756 -16.085 1.00 83.62 184 GLY A C 1
ATOM 1536 O O . GLY A 1 184 ? 5.966 -5.603 -16.303 1.00 83.62 184 GLY A O 1
ATOM 1537 N N . ARG A 1 185 ? 5.524 -7.794 -16.314 1.00 85.44 185 ARG A N 1
ATOM 1538 C CA . ARG A 1 185 ? 4.157 -7.667 -16.828 1.00 85.44 185 ARG A CA 1
ATOM 1539 C C . ARG A 1 185 ? 3.148 -8.027 -15.743 1.00 85.44 185 ARG A C 1
ATOM 1541 O O . ARG A 1 185 ? 2.921 -9.188 -15.430 1.00 85.44 185 ARG A O 1
ATOM 1548 N N . LEU A 1 186 ? 2.479 -7.014 -15.195 1.00 85.69 186 LEU A N 1
ATOM 1549 C CA . LEU A 1 186 ? 1.331 -7.223 -14.308 1.00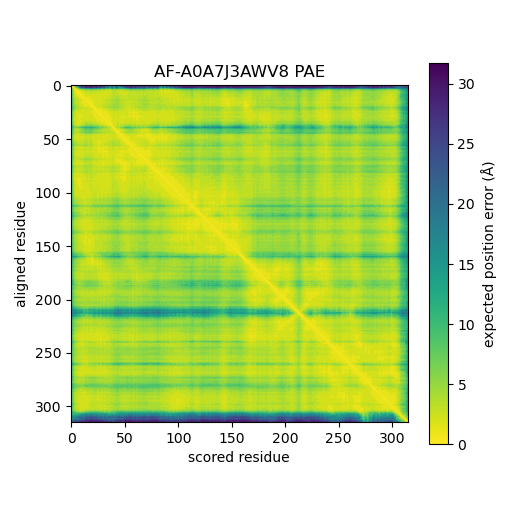 85.69 186 LEU A CA 1
ATOM 1550 C C . LEU A 1 186 ? 0.091 -7.589 -15.144 1.00 85.69 186 LEU A C 1
ATOM 1552 O O . LEU A 1 186 ? -0.609 -6.700 -15.637 1.00 85.69 186 LEU A O 1
ATOM 1556 N N . SER A 1 187 ? -0.152 -8.891 -15.320 1.00 88.19 187 SER A N 1
ATOM 1557 C CA . SER A 1 187 ? -1.269 -9.430 -16.105 1.00 88.19 187 SER A CA 1
ATOM 1558 C C . SER A 1 187 ? -2.445 -9.838 -15.214 1.00 88.19 187 SER A C 1
ATOM 1560 O O . SER A 1 187 ? -2.412 -10.839 -14.504 1.00 88.19 187 SER A O 1
ATOM 1562 N N . ILE A 1 188 ? -3.535 -9.072 -15.282 1.00 85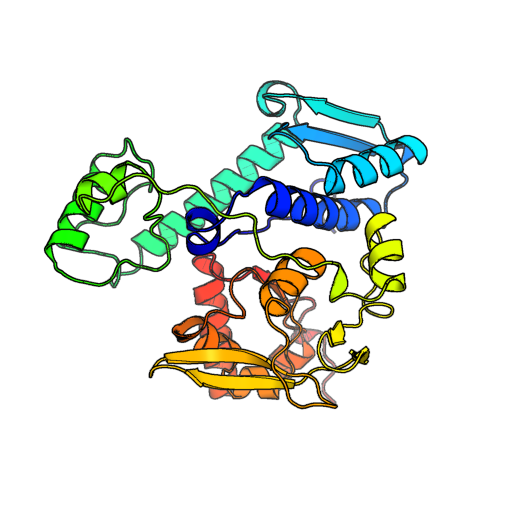.00 188 ILE A N 1
ATOM 1563 C CA . ILE A 1 188 ? -4.790 -9.401 -14.582 1.00 85.00 188 ILE A CA 1
ATOM 1564 C C . ILE A 1 188 ? -5.445 -10.646 -15.202 1.00 85.00 188 ILE A C 1
ATOM 1566 O O . ILE A 1 188 ? -6.123 -11.400 -14.512 1.00 85.00 188 ILE A O 1
ATOM 1570 N N . GLN A 1 189 ? -5.224 -10.885 -16.499 1.00 89.38 189 GLN A N 1
ATOM 1571 C CA . GLN A 1 189 ? -5.774 -12.048 -17.196 1.00 89.38 189 GLN A CA 1
ATOM 1572 C C . GLN A 1 189 ? -5.186 -13.350 -16.660 1.00 89.38 189 GLN A C 1
ATOM 1574 O O . GLN A 1 189 ? -5.938 -14.302 -16.454 1.00 89.38 189 GLN A O 1
ATOM 1579 N N . SER A 1 190 ? -3.879 -13.390 -16.384 1.00 92.50 190 SER A N 1
ATOM 1580 C CA . SER A 1 190 ? -3.236 -14.579 -15.821 1.00 92.50 190 SER A CA 1
ATOM 1581 C C . SER A 1 190 ? -3.408 -14.678 -14.305 1.00 92.50 190 SER A C 1
ATOM 1583 O O . SER A 1 190 ? -3.436 -15.794 -13.799 1.00 92.50 190 SER A O 1
ATOM 1585 N N . LEU A 1 191 ? -3.674 -13.580 -13.584 1.00 93.75 191 LEU A N 1
ATOM 1586 C CA . LEU A 1 191 ? -3.915 -13.600 -12.135 1.00 93.75 191 LEU A CA 1
ATOM 1587 C C . LEU A 1 191 ? -5.013 -14.602 -11.738 1.00 93.75 191 LEU A C 1
ATOM 1589 O O . LEU A 1 191 ? -6.176 -14.459 -12.112 1.00 93.75 191 LEU A O 1
ATOM 1593 N N . ALA A 1 192 ? -4.644 -15.619 -10.964 1.00 95.88 192 ALA A N 1
ATOM 1594 C CA . ALA A 1 192 ? -5.562 -16.537 -10.304 1.00 95.88 192 ALA A CA 1
ATOM 1595 C C . ALA A 1 192 ? -5.015 -16.935 -8.932 1.00 95.88 192 ALA A C 1
ATOM 1597 O O . ALA A 1 192 ? -3.801 -17.012 -8.746 1.00 95.88 192 ALA A O 1
ATOM 1598 N N . ILE A 1 193 ? -5.918 -17.227 -7.996 1.00 96.81 193 ILE A N 1
ATOM 1599 C CA . ILE A 1 193 ? -5.568 -17.678 -6.650 1.00 96.81 193 ILE A CA 1
ATOM 1600 C C . ILE A 1 193 ? -5.713 -19.195 -6.555 1.00 96.81 193 ILE A C 1
ATOM 1602 O O . ILE A 1 193 ? -6.805 -19.743 -6.752 1.00 96.81 193 ILE A O 1
ATOM 1606 N N . ILE A 1 194 ? -4.627 -19.873 -6.204 1.00 97.69 194 ILE A N 1
ATOM 1607 C CA . ILE A 1 194 ? -4.602 -21.303 -5.910 1.00 97.69 194 ILE A CA 1
ATOM 1608 C C . ILE A 1 194 ? -5.063 -21.502 -4.465 1.00 97.69 194 ILE A C 1
ATOM 1610 O O . ILE A 1 194 ? -4.508 -20.941 -3.523 1.00 97.69 194 ILE A O 1
ATOM 1614 N N . CYS A 1 195 ? -6.117 -22.295 -4.270 1.00 97.62 195 CYS A N 1
ATOM 1615 C CA . CYS A 1 195 ? -6.577 -22.629 -2.926 1.00 97.62 195 CYS A CA 1
ATOM 1616 C C . CYS A 1 195 ? -5.678 -23.716 -2.314 1.00 97.62 195 CYS A C 1
ATOM 1618 O O . CYS A 1 195 ? -5.704 -24.844 -2.816 1.00 97.62 195 CYS A O 1
ATOM 1620 N N . PRO A 1 196 ? -5.000 -23.459 -1.180 1.00 97.25 196 PRO A N 1
ATOM 1621 C CA . PRO A 1 196 ? -4.105 -24.438 -0.560 1.00 97.25 196 PRO A CA 1
ATOM 1622 C C . PRO A 1 196 ? -4.859 -25.645 0.019 1.00 97.25 196 PRO A C 1
ATOM 1624 O O . PRO A 1 196 ? -4.279 -26.700 0.237 1.00 97.25 196 PRO A O 1
ATOM 1627 N N . HIS A 1 197 ? -6.171 -25.518 0.247 1.00 97.38 197 HIS A N 1
ATOM 1628 C CA . HIS A 1 197 ? -6.978 -26.573 0.865 1.00 97.38 197 HIS A CA 1
ATOM 1629 C C . HIS A 1 197 ? -7.541 -27.600 -0.115 1.00 97.38 197 HIS A C 1
ATOM 1631 O O . HIS A 1 197 ? -7.866 -28.709 0.294 1.00 97.38 197 HIS A O 1
ATOM 1637 N N . CYS A 1 198 ? -7.784 -27.214 -1.369 1.00 97.38 198 CYS A N 1
ATOM 1638 C CA . CYS A 1 198 ? -8.455 -28.088 -2.343 1.00 97.38 198 CYS A CA 1
ATOM 1639 C C . CYS A 1 198 ? -7.875 -28.020 -3.761 1.00 97.38 198 CYS A C 1
ATOM 1641 O O . CYS A 1 198 ? -8.453 -28.607 -4.676 1.00 97.38 198 CYS A O 1
ATOM 1643 N N . GLY A 1 199 ? -6.791 -27.264 -3.963 1.00 96.75 199 GLY A N 1
ATOM 1644 C CA . GLY A 1 199 ? -6.085 -27.143 -5.240 1.00 96.75 199 GLY A CA 1
ATOM 1645 C C . GLY A 1 199 ? -6.837 -26.390 -6.340 1.00 96.75 199 GLY A C 1
ATOM 1646 O O . GLY A 1 199 ? -6.338 -26.274 -7.451 1.00 96.75 199 GLY A O 1
ATOM 1647 N N . SER A 1 200 ? -8.043 -25.871 -6.079 1.00 97.06 200 SER A N 1
ATOM 1648 C CA . SER A 1 200 ? -8.788 -25.111 -7.090 1.00 97.06 200 SER A CA 1
ATOM 1649 C C . SER A 1 200 ? -8.032 -23.845 -7.494 1.00 97.06 200 SER A C 1
ATOM 1651 O O . SER A 1 200 ? -7.591 -23.104 -6.611 1.00 97.06 200 SER A O 1
ATOM 1653 N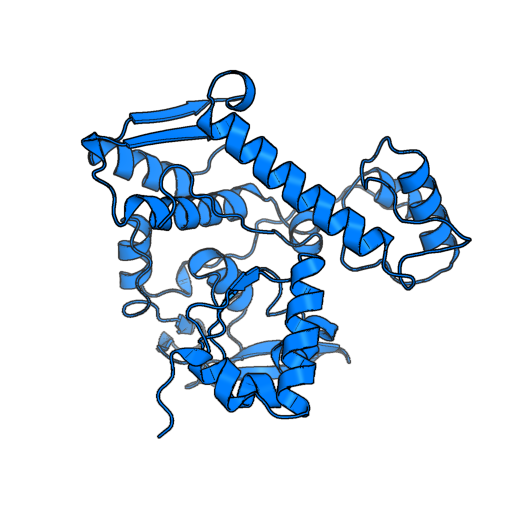 N . ILE A 1 201 ? -7.990 -23.563 -8.792 1.00 97.00 201 ILE A N 1
ATOM 1654 C CA . ILE A 1 201 ? -7.481 -22.315 -9.359 1.00 97.00 201 ILE A CA 1
ATOM 1655 C C . ILE A 1 201 ? -8.665 -21.360 -9.524 1.00 97.00 201 ILE A C 1
ATOM 1657 O O . ILE A 1 201 ? -9.638 -21.683 -10.203 1.00 97.00 201 ILE A O 1
ATOM 1661 N N . ASN A 1 202 ? -8.611 -20.198 -8.875 1.00 96.56 202 ASN A N 1
ATOM 1662 C CA . ASN A 1 202 ? -9.747 -19.288 -8.760 1.00 96.56 202 ASN A CA 1
ATOM 1663 C C . ASN A 1 202 ? -9.433 -17.932 -9.398 1.00 96.56 202 ASN A C 1
ATOM 1665 O O . ASN A 1 202 ? -8.632 -17.166 -8.868 1.00 96.56 202 ASN A O 1
ATOM 1669 N N . LYS A 1 203 ? -10.115 -17.605 -10.502 1.00 94.69 203 LYS A N 1
ATOM 1670 C CA . LYS A 1 203 ? -10.125 -16.244 -11.079 1.00 94.69 203 LYS A CA 1
ATOM 1671 C C . LYS A 1 203 ? -11.021 -15.277 -10.298 1.00 94.69 203 LYS A C 1
ATOM 1673 O O . LYS A 1 203 ? -10.858 -14.068 -10.379 1.00 94.69 203 LYS A O 1
ATOM 1678 N N . SER A 1 204 ? -11.957 -15.819 -9.526 1.00 94.00 204 SER A N 1
ATOM 1679 C CA . SER A 1 204 ? -12.854 -15.078 -8.642 1.00 94.00 204 SER A CA 1
ATOM 1680 C C . SER A 1 204 ? -12.830 -15.707 -7.261 1.00 94.00 204 SER A C 1
ATOM 1682 O O . SER A 1 204 ? -12.837 -16.931 -7.151 1.00 94.00 204 SER A O 1
ATOM 1684 N N . VAL A 1 205 ? -12.877 -14.897 -6.211 1.00 94.19 205 VAL A N 1
ATOM 1685 C CA . VAL A 1 205 ? -12.903 -15.372 -4.825 1.00 94.19 205 VAL A CA 1
ATOM 1686 C C . VAL A 1 205 ? -13.995 -14.673 -4.029 1.00 94.19 205 VAL A C 1
ATOM 1688 O O . VAL A 1 205 ? -14.498 -13.627 -4.433 1.00 94.19 205 VAL A O 1
ATOM 1691 N N . THR A 1 206 ? -14.390 -15.257 -2.899 1.00 94.12 206 THR A N 1
ATOM 1692 C CA . THR A 1 206 ? -15.413 -14.663 -2.037 1.00 94.12 206 THR A CA 1
ATOM 1693 C C . THR A 1 206 ? -14.745 -13.833 -0.951 1.00 94.12 206 THR A C 1
ATOM 1695 O O . THR A 1 206 ? -14.085 -14.390 -0.079 1.00 94.12 206 THR A O 1
ATOM 1698 N N . PHE A 1 207 ? -14.942 -12.518 -0.971 1.00 92.81 207 PHE A N 1
ATOM 1699 C CA . PHE A 1 207 ? -14.633 -11.678 0.183 1.00 92.81 207 PHE A CA 1
ATOM 1700 C C . PHE A 1 207 ? -15.660 -11.947 1.287 1.00 92.81 207 PHE A C 1
ATOM 1702 O O . PHE A 1 207 ? -16.865 -11.945 1.028 1.00 92.81 207 PHE A O 1
ATOM 1709 N N . ALA A 1 208 ? -15.194 -12.229 2.500 1.00 88.44 208 ALA A N 1
ATOM 1710 C CA . ALA A 1 208 ? -16.048 -12.567 3.627 1.00 88.44 208 ALA A CA 1
ATOM 1711 C C . ALA A 1 208 ? -15.620 -11.798 4.872 1.00 88.44 208 ALA A C 1
ATOM 1713 O O . ALA A 1 208 ? -14.435 -11.753 5.189 1.00 88.44 208 ALA A O 1
ATOM 1714 N N . ILE A 1 209 ? -16.614 -11.272 5.584 1.00 87.62 209 ILE A N 1
ATOM 1715 C CA . ILE A 1 209 ? -16.476 -10.694 6.919 1.00 87.62 209 ILE A CA 1
ATOM 1716 C C . ILE A 1 209 ? -17.061 -11.712 7.897 1.00 87.62 209 ILE A C 1
ATOM 1718 O O . ILE A 1 209 ? -18.173 -12.201 7.679 1.00 87.62 209 ILE A O 1
ATOM 1722 N N . TYR A 1 210 ? -16.315 -12.068 8.933 1.00 83.31 210 TYR A N 1
ATOM 1723 C CA . TYR A 1 210 ? -16.741 -12.992 9.982 1.00 83.31 210 TYR A CA 1
ATOM 1724 C C . TYR A 1 210 ? -16.229 -12.518 11.342 1.00 83.31 210 TYR A C 1
ATOM 1726 O O . TYR A 1 210 ? -15.404 -11.612 11.410 1.00 83.31 210 TYR A O 1
ATOM 1734 N N . GLU A 1 211 ? -16.752 -13.092 12.418 1.00 84.19 211 GLU A N 1
ATOM 1735 C CA . GLU A 1 211 ? -16.280 -12.819 13.775 1.00 84.19 211 GLU A CA 1
ATOM 1736 C C . GLU A 1 211 ? -15.363 -13.948 14.236 1.00 84.19 211 GLU A C 1
ATOM 1738 O O . GLU A 1 211 ? -15.674 -15.124 14.040 1.00 84.19 211 GLU A O 1
ATOM 1743 N N . ASP A 1 212 ? -14.233 -13.572 14.821 1.00 79.62 212 ASP A N 1
ATOM 1744 C CA . ASP A 1 212 ? -13.260 -14.463 15.440 1.00 79.62 212 ASP A CA 1
ATOM 1745 C C . ASP A 1 212 ? -12.796 -13.813 16.746 1.00 79.62 212 ASP A C 1
ATOM 1747 O O . ASP A 1 212 ? -12.381 -12.654 16.750 1.00 79.62 212 ASP A O 1
ATOM 1751 N N . ASP A 1 213 ? -12.971 -14.519 17.862 1.00 80.81 213 ASP A N 1
ATOM 1752 C CA . ASP A 1 213 ? -12.712 -14.017 19.222 1.00 80.81 213 ASP A CA 1
ATOM 1753 C C . ASP A 1 213 ? -13.298 -12.610 19.502 1.00 80.81 213 ASP A C 1
ATOM 1755 O O . ASP A 1 213 ? -12.642 -11.700 20.011 1.00 80.81 213 ASP A O 1
ATOM 1759 N N . GLY A 1 214 ? -14.546 -12.382 19.069 1.00 77.62 214 GLY A N 1
ATOM 1760 C CA . GLY A 1 214 ? -15.246 -11.098 19.223 1.00 77.62 214 GLY A CA 1
ATOM 1761 C C . GLY A 1 214 ? -14.740 -9.966 18.316 1.00 77.62 214 GLY A C 1
ATOM 1762 O O . GLY A 1 214 ? -15.260 -8.850 18.380 1.00 77.62 214 GLY A O 1
ATOM 1763 N N . ARG A 1 215 ? -13.757 -10.227 17.446 1.00 78.75 215 ARG A N 1
ATOM 1764 C CA . ARG A 1 215 ? -13.232 -9.271 16.463 1.00 78.75 215 ARG A CA 1
ATOM 1765 C C . ARG A 1 215 ? -13.775 -9.582 15.077 1.00 78.75 215 ARG A C 1
ATOM 1767 O O . ARG A 1 215 ? -13.803 -10.729 14.642 1.00 78.75 215 ARG A O 1
ATOM 1774 N N . LYS A 1 216 ? -14.177 -8.543 14.344 1.00 83.25 216 LYS A N 1
ATOM 1775 C CA . LYS A 1 216 ? -14.526 -8.685 12.927 1.00 83.25 216 LYS A CA 1
ATOM 1776 C C . LYS A 1 216 ? -13.254 -8.847 12.112 1.00 83.25 216 LYS A C 1
ATOM 1778 O O . LYS A 1 216 ? -12.399 -7.966 12.132 1.00 83.25 216 LYS A O 1
ATOM 1783 N N . ILE A 1 217 ? -13.164 -9.951 11.382 1.00 86.12 217 ILE A N 1
ATOM 1784 C CA . ILE A 1 217 ? -12.075 -10.266 10.466 1.00 86.12 217 ILE A CA 1
ATOM 1785 C C . ILE A 1 217 ? -12.629 -10.325 9.048 1.00 86.12 217 ILE A C 1
ATOM 1787 O O . ILE A 1 217 ? -13.639 -10.978 8.776 1.00 86.12 217 ILE A O 1
ATOM 1791 N N . SER A 1 218 ? -11.941 -9.650 8.135 1.00 91.81 218 SER A N 1
ATOM 1792 C CA . SER A 1 218 ? -12.178 -9.762 6.705 1.00 91.81 218 SER A CA 1
ATOM 1793 C C . SER A 1 218 ? -11.101 -10.609 6.060 1.00 91.81 218 SER A C 1
ATOM 1795 O O . SER A 1 218 ? -9.915 -10.501 6.371 1.00 91.81 218 SER A O 1
ATOM 1797 N N . GLY A 1 219 ? -11.509 -11.436 5.110 1.00 92.94 219 GLY A N 1
ATOM 1798 C CA . GLY A 1 219 ? -10.580 -12.251 4.354 1.00 92.94 219 GLY A CA 1
ATOM 1799 C C . GLY A 1 219 ? -11.202 -12.837 3.103 1.00 92.94 219 GLY A C 1
ATOM 1800 O O . GLY A 1 219 ? -12.325 -12.517 2.708 1.00 92.94 219 GLY A O 1
ATOM 1801 N N . ILE A 1 220 ? -10.440 -13.713 2.460 1.00 94.56 220 ILE A N 1
ATOM 1802 C CA . ILE A 1 220 ? -10.813 -14.318 1.188 1.00 94.56 220 ILE A CA 1
ATOM 1803 C C . ILE A 1 220 ? -11.123 -15.795 1.402 1.00 94.56 220 ILE A C 1
ATOM 1805 O O . ILE A 1 220 ? -10.303 -16.537 1.933 1.00 94.56 220 ILE A O 1
ATOM 1809 N N . LYS A 1 221 ? -12.286 -16.245 0.933 1.00 95.44 221 LYS A N 1
ATOM 1810 C CA . LYS A 1 221 ? -12.692 -17.651 0.918 1.00 95.44 221 LYS A CA 1
ATOM 1811 C C . LYS A 1 221 ? -12.608 -18.231 -0.484 1.00 95.44 221 LYS A C 1
ATOM 1813 O O . LYS A 1 221 ? -12.972 -17.594 -1.476 1.00 95.44 221 LYS A O 1
ATOM 1818 N N . CYS A 1 222 ? -12.194 -19.490 -0.542 1.00 96.88 222 CYS A N 1
ATOM 1819 C CA . CYS A 1 222 ? -12.279 -20.280 -1.758 1.00 96.88 222 CYS A CA 1
ATOM 1820 C C . CYS A 1 222 ? -13.757 -20.493 -2.145 1.00 96.88 222 CYS A C 1
ATOM 1822 O O . CYS A 1 222 ? -14.526 -21.018 -1.335 1.00 96.88 222 CYS A O 1
ATOM 1824 N N . PRO A 1 223 ? -14.172 -20.173 -3.383 1.00 96.56 223 PRO A N 1
ATOM 1825 C CA . PRO A 1 223 ? -15.531 -20.439 -3.848 1.00 96.56 223 PRO A CA 1
ATOM 1826 C C . PRO A 1 223 ? -15.918 -21.920 -3.807 1.00 96.56 223 PRO A C 1
ATOM 1828 O O . PRO A 1 223 ? -17.088 -22.218 -3.563 1.00 96.56 223 PRO A O 1
ATOM 1831 N N . LYS A 1 224 ? -14.956 -22.831 -4.024 1.00 96.81 224 LYS A N 1
ATOM 1832 C CA . LYS A 1 224 ? -15.177 -24.283 -4.084 1.00 96.81 224 LYS A CA 1
ATOM 1833 C C . LYS A 1 224 ? -15.337 -24.902 -2.695 1.00 96.81 224 LYS A C 1
ATOM 1835 O O . LYS A 1 224 ? -16.391 -25.444 -2.392 1.00 96.81 224 LYS A O 1
ATOM 1840 N N . CYS A 1 225 ? -14.315 -24.813 -1.840 1.00 96.81 225 CYS A N 1
ATOM 1841 C CA . CYS A 1 225 ? -14.324 -25.479 -0.529 1.00 96.81 225 CYS A CA 1
ATOM 1842 C C . CYS A 1 225 ? -14.773 -24.584 0.637 1.00 96.81 225 CYS A C 1
ATOM 1844 O O . CYS A 1 225 ? -14.827 -25.056 1.768 1.00 96.81 225 CYS A O 1
ATOM 1846 N N . LYS A 1 226 ? -15.059 -23.298 0.389 1.00 95.38 226 LYS A N 1
ATOM 1847 C CA . LYS A 1 226 ? -15.513 -22.289 1.372 1.00 95.38 226 LYS A CA 1
ATOM 1848 C C . LYS A 1 226 ? -14.543 -21.979 2.519 1.00 95.38 226 LYS A C 1
ATOM 1850 O O . LYS A 1 226 ? -14.834 -21.093 3.322 1.00 95.38 226 LYS A O 1
ATOM 1855 N N . LYS A 1 227 ? -13.383 -22.638 2.576 1.00 95.12 227 LYS A N 1
ATOM 1856 C CA . LYS A 1 227 ? -12.323 -22.353 3.548 1.00 95.12 227 LYS A CA 1
ATOM 1857 C C . LYS A 1 227 ? -11.650 -21.012 3.259 1.00 95.12 227 LYS A C 1
ATOM 1859 O O . LYS A 1 227 ? -11.547 -20.597 2.100 1.00 95.12 227 LYS A O 1
ATOM 1864 N N . LEU A 1 228 ? -11.190 -20.363 4.325 1.00 94.38 228 LEU A N 1
ATOM 1865 C CA . LEU A 1 228 ? -10.371 -19.160 4.250 1.00 94.38 228 LEU A CA 1
ATOM 1866 C C . LEU A 1 228 ? -9.030 -19.483 3.579 1.00 94.38 228 LEU A C 1
ATOM 1868 O O . LEU A 1 228 ? -8.412 -20.511 3.857 1.00 94.38 228 LEU A O 1
ATOM 1872 N N . ILE A 1 229 ? -8.595 -18.604 2.686 1.00 95.88 229 ILE A N 1
ATOM 1873 C CA . ILE A 1 229 ? -7.264 -18.627 2.093 1.00 95.88 229 ILE A CA 1
ATOM 1874 C C . ILE A 1 229 ? -6.421 -17.639 2.897 1.00 95.88 229 ILE A C 1
ATOM 1876 O O . ILE A 1 229 ? -6.407 -16.438 2.620 1.00 95.88 229 ILE A O 1
ATOM 1880 N N . GLU A 1 230 ? -5.776 -18.150 3.943 1.00 93.56 230 GLU A N 1
ATOM 1881 C CA . GLU A 1 230 ? -4.864 -17.373 4.782 1.00 93.56 230 GLU A CA 1
ATOM 1882 C C . GLU A 1 230 ? -3.784 -16.700 3.932 1.00 93.56 230 GLU A C 1
ATOM 1884 O O . GLU A 1 230 ? -3.350 -17.240 2.915 1.00 93.56 230 GLU A O 1
ATOM 1889 N N . ASN A 1 231 ? -3.359 -15.505 4.343 1.00 94.19 231 ASN A N 1
ATOM 1890 C CA . ASN A 1 231 ? -2.320 -14.715 3.673 1.00 94.19 231 ASN A CA 1
ATOM 1891 C C . ASN A 1 231 ? -2.626 -14.276 2.226 1.00 94.19 231 ASN A C 1
ATOM 1893 O O . ASN A 1 231 ? -1.811 -13.580 1.614 1.00 94.19 231 ASN A O 1
ATOM 1897 N N . ALA A 1 232 ? -3.807 -14.583 1.678 1.00 94.56 232 ALA A N 1
ATOM 1898 C CA . ALA A 1 232 ? -4.204 -14.091 0.359 1.00 94.56 232 ALA A CA 1
ATOM 1899 C C . ALA A 1 232 ? -4.247 -12.555 0.314 1.00 94.56 232 ALA A C 1
ATOM 1901 O O . ALA A 1 232 ? -3.802 -11.962 -0.662 1.00 94.56 232 ALA A O 1
ATOM 1902 N N . GLY A 1 233 ? -4.725 -11.905 1.382 1.00 93.81 233 GLY A N 1
ATOM 1903 C CA . GLY A 1 233 ? -4.818 -10.443 1.462 1.00 93.81 233 GLY A CA 1
ATOM 1904 C C . GLY A 1 233 ? -3.468 -9.747 1.295 1.00 93.81 233 GLY A C 1
ATOM 1905 O O . GLY A 1 233 ? -3.290 -8.975 0.356 1.00 93.81 233 GLY A O 1
ATOM 1906 N N . ILE A 1 234 ? -2.497 -10.066 2.157 1.00 94.19 234 ILE A N 1
ATOM 1907 C CA . ILE A 1 234 ? -1.142 -9.496 2.086 1.00 94.19 234 ILE A CA 1
ATOM 1908 C C . ILE A 1 234 ? -0.424 -9.883 0.784 1.00 94.19 234 ILE A C 1
ATOM 1910 O O . ILE A 1 234 ? 0.242 -9.051 0.173 1.00 94.19 234 ILE A O 1
ATOM 1914 N N . THR A 1 235 ? -0.619 -11.110 0.291 1.00 95.44 235 THR A N 1
ATOM 1915 C CA . THR A 1 235 ? -0.024 -11.553 -0.978 1.00 95.44 235 THR A CA 1
ATOM 1916 C C . THR A 1 235 ? -0.543 -10.720 -2.150 1.00 95.44 235 THR A C 1
ATOM 1918 O O . THR A 1 235 ? 0.249 -10.166 -2.913 1.00 95.44 235 THR A O 1
ATOM 1921 N N . LEU A 1 236 ? -1.864 -10.553 -2.272 1.00 94.38 236 LEU A N 1
ATOM 1922 C CA . LEU A 1 236 ? -2.476 -9.725 -3.316 1.00 94.38 236 LEU A CA 1
ATOM 1923 C C . LEU A 1 236 ? -2.129 -8.245 -3.153 1.00 94.38 236 LEU A C 1
ATOM 1925 O O . LEU A 1 236 ? -1.939 -7.553 -4.152 1.00 94.38 236 LEU A O 1
ATOM 1929 N N . ARG A 1 237 ? -2.008 -7.750 -1.918 1.00 94.38 237 ARG A N 1
ATOM 1930 C CA . ARG A 1 237 ? -1.601 -6.367 -1.642 1.00 94.38 237 ARG A CA 1
ATOM 1931 C C . ARG A 1 237 ? -0.251 -6.043 -2.259 1.00 94.38 237 ARG A C 1
ATOM 1933 O O . ARG A 1 237 ? -0.103 -4.980 -2.855 1.00 94.38 237 ARG A O 1
ATOM 1940 N N . TYR A 1 238 ? 0.710 -6.958 -2.175 1.00 93.88 238 TYR A N 1
ATOM 1941 C CA . TYR A 1 238 ? 2.058 -6.720 -2.685 1.00 93.88 238 TYR A CA 1
ATOM 1942 C C . TYR A 1 238 ? 2.250 -7.145 -4.143 1.00 93.88 238 TYR A C 1
ATOM 1944 O O . TYR A 1 238 ? 2.886 -6.415 -4.900 1.00 93.88 238 TYR A O 1
ATOM 1952 N N . TYR A 1 239 ? 1.605 -8.214 -4.609 1.00 92.75 239 TYR A N 1
ATOM 1953 C CA . TYR A 1 239 ? 1.694 -8.608 -6.021 1.00 92.75 239 TYR A CA 1
ATOM 1954 C C . TYR A 1 239 ? 0.788 -7.794 -6.952 1.00 92.75 239 TYR A C 1
ATOM 1956 O O . TYR A 1 239 ? 1.191 -7.461 -8.064 1.00 92.75 239 TYR A O 1
ATOM 1964 N N . CYS A 1 240 ? -0.420 -7.441 -6.507 1.00 88.69 240 CYS A N 1
ATOM 1965 C CA . CYS A 1 240 ? -1.395 -6.703 -7.313 1.00 88.69 240 CYS A CA 1
ATOM 1966 C C . CYS A 1 240 ? -1.473 -5.240 -6.882 1.00 88.69 240 CYS A C 1
ATOM 1968 O O . CYS A 1 240 ? -1.225 -4.359 -7.693 1.00 88.69 240 CYS A O 1
ATOM 1970 N N . GLY A 1 241 ? -1.795 -4.976 -5.612 1.00 91.38 241 GLY A N 1
ATOM 1971 C CA . GLY A 1 241 ? -1.832 -3.624 -5.036 1.00 91.38 241 GLY A CA 1
ATOM 1972 C C . GLY A 1 241 ? -2.988 -2.729 -5.465 1.00 91.38 241 GLY A C 1
ATOM 1973 O O . GLY A 1 241 ? -3.080 -1.614 -4.963 1.00 91.38 241 GLY A O 1
ATOM 1974 N N . TYR A 1 242 ? -3.886 -3.205 -6.329 1.00 92.56 242 TYR A N 1
ATOM 1975 C CA . TYR A 1 242 ? -5.037 -2.447 -6.817 1.00 92.56 242 TYR A CA 1
ATOM 1976 C C . TYR A 1 242 ? -6.348 -3.158 -6.506 1.00 92.56 242 TYR A C 1
ATOM 1978 O O . TYR A 1 242 ? -6.435 -4.384 -6.588 1.00 92.56 242 TYR A O 1
ATOM 1986 N N . VAL A 1 243 ? -7.378 -2.370 -6.208 1.00 94.50 243 VAL A N 1
ATOM 1987 C CA . VAL A 1 243 ? -8.766 -2.826 -6.093 1.00 94.50 243 VAL A CA 1
ATOM 1988 C C . VAL A 1 243 ? -9.645 -1.912 -6.933 1.00 94.50 243 VAL A C 1
ATOM 1990 O O . VAL A 1 243 ? -9.569 -0.691 -6.816 1.00 94.50 243 VAL A O 1
ATOM 1993 N N . VAL A 1 244 ? -10.498 -2.507 -7.765 1.00 95.12 244 VAL A N 1
ATOM 1994 C CA . VAL A 1 244 ? -11.515 -1.792 -8.546 1.00 95.12 244 VAL A CA 1
ATOM 1995 C C . VAL A 1 244 ? -12.886 -2.193 -7.995 1.00 95.12 244 VAL A C 1
ATOM 1997 O O . VAL A 1 244 ? -13.374 -3.272 -8.339 1.00 95.12 244 VAL A O 1
ATOM 2000 N N . PRO A 1 245 ? -13.494 -1.407 -7.090 1.00 95.62 245 PRO A N 1
ATOM 2001 C CA . PRO A 1 245 ? -14.816 -1.717 -6.572 1.00 95.62 245 PRO A CA 1
ATOM 2002 C C . PRO A 1 245 ? -15.895 -1.411 -7.610 1.00 95.62 245 PRO A C 1
ATOM 2004 O O . PRO A 1 245 ? -15.794 -0.448 -8.371 1.00 95.62 245 PRO A O 1
ATOM 2007 N N . ASP A 1 246 ? -16.961 -2.206 -7.597 1.00 95.25 246 ASP A N 1
ATOM 2008 C CA . ASP A 1 246 ? -18.192 -1.855 -8.295 1.00 95.25 246 ASP A CA 1
ATOM 2009 C C . ASP A 1 246 ? -19.021 -0.834 -7.491 1.00 95.25 246 ASP A C 1
ATOM 2011 O O . ASP A 1 246 ? -18.754 -0.529 -6.322 1.00 95.25 246 ASP A O 1
ATOM 2015 N N . THR A 1 247 ? -20.074 -0.319 -8.119 1.00 95.62 247 THR A N 1
ATOM 2016 C CA . THR A 1 247 ? -20.991 0.656 -7.520 1.00 95.62 247 THR A CA 1
ATOM 2017 C C . THR A 1 247 ? -21.660 0.136 -6.240 1.00 95.62 247 THR A C 1
ATOM 2019 O O . THR A 1 247 ? -21.868 0.904 -5.298 1.00 95.62 247 THR A O 1
ATOM 2022 N N . ASN A 1 248 ? -21.965 -1.162 -6.144 1.00 95.38 248 ASN A N 1
ATOM 2023 C CA . ASN A 1 248 ? -22.599 -1.739 -4.955 1.00 95.38 248 ASN A CA 1
ATOM 2024 C C . ASN A 1 248 ? -21.646 -1.760 -3.757 1.00 95.38 248 ASN A C 1
ATOM 2026 O O . ASN A 1 248 ? -22.074 -1.467 -2.637 1.00 95.38 248 ASN A O 1
ATOM 2030 N N . ILE A 1 249 ? -20.372 -2.087 -3.981 1.00 95.31 249 ILE A N 1
ATOM 2031 C CA . ILE A 1 249 ? -19.316 -2.058 -2.962 1.00 95.31 249 ILE A CA 1
ATOM 2032 C C . ILE A 1 249 ? -19.157 -0.642 -2.401 1.00 95.31 249 ILE A C 1
ATOM 2034 O O . ILE A 1 249 ? -19.124 -0.479 -1.177 1.00 95.31 249 ILE A O 1
ATOM 2038 N N . VAL A 1 250 ? -19.161 0.375 -3.274 1.00 96.25 250 VAL A N 1
ATOM 2039 C CA . VAL A 1 250 ? -19.092 1.791 -2.873 1.00 96.25 250 VAL A CA 1
ATOM 2040 C C . VAL A 1 250 ? -20.345 2.206 -2.094 1.00 96.25 250 VAL A C 1
ATOM 2042 O O . VAL A 1 250 ? -20.244 2.683 -0.969 1.00 96.25 250 VAL A O 1
ATOM 2045 N N . ILE A 1 251 ? -21.551 1.968 -2.619 1.00 95.81 251 ILE A N 1
ATOM 2046 C CA . ILE A 1 251 ? -22.804 2.384 -1.955 1.00 95.81 251 ILE A CA 1
ATOM 2047 C C . ILE A 1 251 ? -22.978 1.728 -0.574 1.00 95.81 251 ILE A C 1
ATOM 2049 O O . ILE A 1 251 ? -23.567 2.324 0.333 1.00 95.81 251 ILE A O 1
ATOM 2053 N N . ARG A 1 252 ? -22.495 0.492 -0.399 1.00 95.00 252 ARG A N 1
ATOM 2054 C CA . ARG A 1 252 ? -22.567 -0.234 0.881 1.00 95.00 252 ARG A CA 1
ATOM 2055 C C . ARG A 1 252 ? -21.473 0.171 1.872 1.00 95.00 252 ARG A C 1
ATOM 2057 O O . ARG A 1 252 ? -21.569 -0.218 3.043 1.00 95.00 252 ARG A O 1
ATOM 2064 N N . GLY A 1 253 ? -20.480 0.938 1.429 1.00 95.19 253 GLY A N 1
ATOM 2065 C CA . GLY A 1 253 ? -19.330 1.365 2.218 1.00 95.19 253 GLY A CA 1
ATOM 2066 C C . GLY A 1 253 ? -18.494 0.200 2.734 1.00 95.19 253 GLY A C 1
ATOM 2067 O O . GLY A 1 253 ? -18.133 0.168 3.905 1.00 95.19 253 GLY A O 1
ATOM 2068 N N . VAL A 1 254 ? -18.296 -0.833 1.906 1.00 94.69 254 VAL A N 1
ATOM 2069 C CA . VAL A 1 254 ? -17.599 -2.062 2.330 1.00 94.69 254 VAL A CA 1
ATOM 2070 C C . VAL A 1 254 ? -16.138 -1.775 2.674 1.00 94.69 254 VAL A C 1
ATOM 2072 O O . VAL A 1 254 ? -15.629 -2.327 3.644 1.00 94.69 254 VAL A O 1
ATOM 2075 N N . ILE A 1 255 ? -15.482 -0.908 1.899 1.00 95.56 255 ILE A N 1
ATOM 2076 C CA . ILE A 1 255 ? -14.052 -0.621 2.041 1.00 95.56 255 ILE A CA 1
ATOM 2077 C C . ILE A 1 255 ? -13.798 0.196 3.309 1.00 95.56 255 ILE A C 1
ATOM 2079 O O . ILE A 1 255 ? -12.990 -0.224 4.133 1.00 95.56 255 ILE A O 1
ATOM 2083 N N . SER A 1 256 ? -14.505 1.315 3.515 1.00 95.50 256 SER A N 1
ATOM 2084 C CA . SER A 1 256 ? -14.310 2.130 4.725 1.00 95.50 256 SER A CA 1
ATOM 2085 C C . SER A 1 256 ? -14.597 1.350 6.012 1.00 95.50 256 SER A C 1
ATOM 2087 O O . SER A 1 256 ? -13.807 1.407 6.950 1.00 95.50 256 SER A O 1
ATOM 2089 N N . LYS A 1 257 ? -15.661 0.536 6.037 1.00 93.88 257 LYS A N 1
ATOM 2090 C CA . LYS A 1 257 ? -16.006 -0.309 7.196 1.00 93.88 257 LYS A CA 1
ATOM 2091 C C . LYS A 1 257 ? -14.959 -1.380 7.496 1.00 93.88 257 LYS A C 1
ATOM 2093 O O . LYS A 1 257 ? -14.708 -1.680 8.662 1.00 93.88 257 LYS A O 1
ATOM 2098 N N . ASP A 1 258 ? -14.364 -1.984 6.467 1.00 94.44 258 ASP A N 1
ATOM 2099 C CA . ASP A 1 258 ? -13.244 -2.910 6.663 1.00 94.44 258 ASP A CA 1
ATOM 2100 C C . ASP A 1 258 ? -12.017 -2.172 7.214 1.00 94.44 258 ASP A C 1
ATOM 2102 O O . ASP A 1 258 ? -11.407 -2.637 8.173 1.00 94.44 258 ASP A O 1
ATOM 2106 N N . LEU A 1 259 ? -11.694 -0.992 6.684 1.00 92.75 259 LEU A N 1
ATOM 2107 C CA . LEU A 1 259 ? -10.573 -0.181 7.167 1.00 92.75 259 LEU A CA 1
ATOM 2108 C C . LEU A 1 259 ? -10.764 0.282 8.620 1.00 92.75 259 LEU A C 1
ATOM 2110 O O . LEU A 1 259 ? -9.780 0.429 9.343 1.00 92.75 259 LEU A O 1
ATOM 2114 N N . GLU A 1 260 ? -11.998 0.487 9.072 1.00 89.50 260 GLU A N 1
ATOM 2115 C CA . GLU A 1 260 ? -12.334 0.773 10.476 1.00 89.50 260 GLU A CA 1
ATOM 2116 C C . GLU A 1 260 ? -12.218 -0.472 11.388 1.00 89.50 260 GLU A C 1
ATOM 2118 O O . GLU A 1 260 ? -12.203 -0.332 12.608 1.00 89.50 260 GLU A O 1
ATOM 2123 N N . SER A 1 261 ? -12.114 -1.684 10.827 1.00 87.38 261 SER A N 1
ATOM 2124 C CA . SER A 1 261 ? -12.080 -2.949 11.578 1.00 87.38 261 SER A CA 1
ATOM 2125 C C . SER A 1 261 ? -10.862 -3.816 11.237 1.00 87.38 261 SER A C 1
ATOM 2127 O O . SER A 1 261 ? -9.803 -3.644 11.835 1.00 87.38 261 SER A O 1
ATOM 2129 N N . SER A 1 262 ? -10.996 -4.745 10.290 1.00 87.62 262 SER A N 1
ATOM 2130 C CA . SER A 1 262 ? -9.990 -5.757 9.940 1.00 87.62 262 SER A CA 1
ATOM 2131 C C . SER A 1 262 ? -8.875 -5.296 9.008 1.00 87.62 262 SER A C 1
ATOM 2133 O O . SER A 1 262 ? -7.904 -6.028 8.827 1.00 87.62 262 SER A O 1
ATOM 2135 N N . ARG A 1 263 ? -9.007 -4.109 8.407 1.00 91.44 263 ARG A N 1
ATOM 2136 C CA . ARG A 1 263 ? -7.969 -3.445 7.598 1.00 91.44 263 ARG A CA 1
ATOM 2137 C C . ARG A 1 263 ? -7.455 -4.283 6.424 1.00 91.44 263 ARG A C 1
ATOM 2139 O O . ARG A 1 263 ? -6.318 -4.108 5.967 1.00 91.44 263 ARG A O 1
ATOM 2146 N N . PHE A 1 264 ? -8.290 -5.167 5.882 1.00 93.69 264 PHE A N 1
ATOM 2147 C CA . PHE A 1 264 ? -7.935 -5.977 4.721 1.00 93.69 264 PHE A CA 1
ATOM 2148 C C . PHE A 1 264 ? -7.519 -5.097 3.536 1.00 93.69 264 PHE A C 1
ATOM 2150 O O . PHE A 1 264 ? -6.529 -5.395 2.860 1.00 93.69 264 PHE A O 1
ATOM 2157 N N . PHE A 1 265 ? -8.229 -3.993 3.309 1.00 95.00 265 PHE A N 1
ATOM 2158 C CA . PHE A 1 265 ? -7.972 -3.080 2.200 1.00 95.00 265 PHE A CA 1
ATOM 2159 C C . PHE A 1 265 ? -6.832 -2.088 2.435 1.00 95.00 265 PHE A C 1
ATOM 2161 O O . PHE A 1 265 ? -6.596 -1.306 1.528 1.00 95.00 265 PHE A O 1
ATOM 2168 N N . GLU A 1 266 ? -6.117 -2.127 3.571 1.00 94.12 266 GLU A N 1
ATOM 2169 C CA . GLU A 1 266 ? -5.161 -1.074 3.964 1.00 94.12 266 GLU A CA 1
ATOM 2170 C C . GLU A 1 266 ? -4.108 -0.724 2.899 1.00 94.12 266 GLU A C 1
ATOM 2172 O O . GLU A 1 266 ? -4.404 0.118 2.099 1.00 94.12 266 GLU A O 1
ATOM 2177 N N . GLY A 1 267 ? -2.920 -1.283 2.724 1.00 93.75 267 GLY A N 1
ATOM 2178 C CA . GLY A 1 267 ? -1.979 -0.776 1.688 1.00 93.75 267 GLY A CA 1
ATOM 2179 C C . GLY A 1 267 ? -2.402 -0.847 0.191 1.00 93.75 267 GLY A C 1
ATOM 2180 O O . GLY A 1 267 ? -1.531 -0.747 -0.675 1.00 93.75 267 GLY A O 1
ATOM 2181 N N . PHE A 1 268 ? -3.676 -1.066 -0.162 1.00 95.69 268 PHE A N 1
ATOM 2182 C CA . PHE A 1 268 ? -4.162 -1.079 -1.545 1.00 95.69 268 PHE A CA 1
ATOM 2183 C C . PHE A 1 268 ? -4.409 0.323 -2.113 1.00 95.69 268 PHE A C 1
ATOM 2185 O O . PHE A 1 268 ? -4.788 1.260 -1.416 1.00 95.69 268 PHE A O 1
ATOM 2192 N N . THR A 1 269 ? -4.273 0.436 -3.434 1.00 95.75 269 THR A N 1
ATOM 2193 C CA . THR A 1 269 ? -4.782 1.566 -4.212 1.00 95.75 269 THR A CA 1
ATOM 2194 C C . THR A 1 269 ? -6.179 1.249 -4.735 1.00 95.75 269 THR A C 1
ATOM 2196 O O . THR A 1 269 ? -6.372 0.310 -5.511 1.00 95.75 269 THR A O 1
ATOM 2199 N N . ILE A 1 270 ? -7.164 2.040 -4.320 1.00 97.31 270 ILE A N 1
ATOM 2200 C CA . ILE A 1 270 ? -8.541 1.940 -4.794 1.00 97.31 270 ILE A CA 1
ATOM 2201 C C . ILE A 1 270 ? -8.671 2.760 -6.076 1.00 97.31 270 ILE A C 1
ATOM 2203 O O . ILE A 1 270 ? -8.491 3.977 -6.074 1.00 97.31 270 ILE A O 1
ATOM 2207 N N . ILE A 1 271 ? -8.992 2.097 -7.182 1.00 96.12 271 ILE A N 1
ATOM 2208 C CA . ILE A 1 271 ? -9.244 2.753 -8.465 1.00 96.12 271 ILE A CA 1
ATOM 2209 C C . ILE A 1 271 ? -10.750 2.946 -8.597 1.00 96.12 271 ILE A C 1
ATOM 2211 O O . ILE A 1 271 ? -11.499 1.974 -8.611 1.00 96.12 271 ILE A O 1
ATOM 2215 N N . LEU A 1 272 ? -11.194 4.192 -8.738 1.00 95.81 272 LEU A N 1
ATOM 2216 C CA . LEU A 1 272 ? -12.592 4.571 -8.922 1.00 95.81 272 LEU A CA 1
ATOM 2217 C C . LEU A 1 272 ? -12.828 5.070 -10.357 1.00 95.81 272 LEU A C 1
ATOM 2219 O O . LEU A 1 272 ? -12.679 6.271 -10.636 1.00 95.81 272 LEU A O 1
ATOM 2223 N N . PRO A 1 273 ? -13.215 4.174 -11.290 1.00 94.38 273 PRO A N 1
ATOM 2224 C CA . PRO A 1 273 ? -13.573 4.560 -12.646 1.00 94.38 273 PRO A CA 1
ATOM 2225 C C . PRO A 1 273 ? -14.646 5.648 -12.658 1.00 94.38 273 PRO A C 1
ATOM 2227 O O . PRO A 1 273 ? -15.505 5.718 -11.776 1.00 94.38 273 PRO A O 1
ATOM 2230 N N . ASN A 1 274 ? -14.630 6.491 -13.689 1.00 91.50 274 ASN A N 1
ATOM 2231 C CA . ASN A 1 274 ? -15.639 7.535 -13.864 1.00 91.50 274 ASN A CA 1
ATOM 2232 C C . ASN A 1 274 ? -17.081 6.984 -13.832 1.00 91.50 274 ASN A C 1
ATOM 2234 O O . ASN A 1 274 ? -17.947 7.642 -13.262 1.00 91.50 274 ASN A O 1
ATOM 2238 N N . VAL A 1 275 ? -17.332 5.790 -14.390 1.00 92.88 275 VAL A N 1
ATOM 2239 C CA . VAL A 1 275 ? -18.654 5.132 -14.374 1.00 92.88 275 VAL A CA 1
ATOM 2240 C C . VAL A 1 275 ? -19.106 4.837 -12.946 1.00 92.88 275 VAL A C 1
ATOM 2242 O O . VAL A 1 275 ? -20.182 5.276 -12.555 1.00 92.88 275 VAL A O 1
ATOM 2245 N N . VAL A 1 276 ? -18.250 4.210 -12.133 1.00 94.06 276 VAL A N 1
ATOM 2246 C CA . VAL A 1 276 ? -18.546 3.916 -10.720 1.00 94.06 276 VAL A CA 1
ATOM 2247 C C . VAL A 1 276 ? -18.815 5.204 -9.944 1.00 94.06 276 VAL A C 1
ATOM 2249 O O . VAL A 1 276 ? -19.779 5.281 -9.190 1.00 94.06 276 VAL A O 1
ATOM 2252 N N . ARG A 1 277 ? -18.015 6.257 -10.168 1.00 93.44 277 ARG A N 1
ATOM 2253 C CA . ARG A 1 277 ? -18.229 7.566 -9.525 1.00 93.44 277 ARG A CA 1
ATOM 2254 C C . ARG A 1 277 ? -19.562 8.205 -9.920 1.00 93.44 277 ARG A C 1
ATOM 2256 O O . ARG A 1 277 ? -20.224 8.775 -9.061 1.00 93.44 277 ARG A O 1
ATOM 2263 N N . LYS A 1 278 ? -19.960 8.097 -11.193 1.00 92.44 278 LYS A N 1
ATOM 2264 C CA . LYS A 1 278 ? -21.240 8.616 -11.701 1.00 92.44 278 LYS A CA 1
ATOM 2265 C C . LYS A 1 278 ? -22.430 7.846 -11.129 1.00 92.44 278 LYS A C 1
ATOM 2267 O O . LYS A 1 278 ? -23.396 8.454 -10.689 1.00 92.44 278 LYS A O 1
ATOM 2272 N N . GLU A 1 279 ? -22.371 6.520 -11.116 1.00 93.31 279 GLU A N 1
ATOM 2273 C CA . GLU A 1 279 ? -23.459 5.683 -10.594 1.00 93.31 279 GLU A CA 1
ATOM 2274 C C . GLU A 1 279 ? -23.583 5.773 -9.064 1.00 93.31 279 GLU A C 1
ATOM 2276 O O . GLU A 1 279 ? -24.682 5.708 -8.507 1.00 93.31 279 GLU A O 1
ATOM 2281 N N . ALA A 1 280 ? -22.462 5.983 -8.372 1.00 92.44 280 ALA A N 1
ATOM 2282 C CA . ALA A 1 280 ? -22.421 6.226 -6.936 1.00 92.44 280 ALA A CA 1
ATOM 2283 C C . ALA A 1 280 ? -22.760 7.681 -6.549 1.00 92.44 280 ALA A C 1
ATOM 2285 O O . ALA A 1 280 ? -22.683 8.015 -5.366 1.00 92.44 280 ALA A O 1
ATOM 2286 N N . ASP A 1 281 ? -23.188 8.544 -7.481 1.00 91.31 281 ASP A N 1
ATOM 2287 C CA . ASP A 1 281 ? -23.520 9.962 -7.236 1.00 91.31 281 ASP A CA 1
ATOM 2288 C C . ASP A 1 281 ? -24.861 10.166 -6.489 1.00 91.31 281 ASP A C 1
ATOM 2290 O O . ASP A 1 281 ? -25.645 11.077 -6.745 1.00 91.31 281 ASP A O 1
ATOM 2294 N N . ASN A 1 282 ? -25.143 9.299 -5.521 1.00 92.75 282 ASN A N 1
ATOM 2295 C CA . ASN A 1 282 ? -26.259 9.393 -4.588 1.00 92.75 282 ASN A CA 1
ATOM 2296 C C . ASN A 1 282 ? -25.746 9.696 -3.170 1.00 92.75 282 ASN A C 1
ATOM 2298 O O . ASN A 1 282 ? -24.545 9.675 -2.906 1.00 92.75 282 ASN A O 1
ATOM 2302 N N . LYS A 1 283 ? -26.656 9.963 -2.223 1.00 94.38 283 LYS A N 1
ATOM 2303 C CA . LYS A 1 283 ? -26.290 10.348 -0.846 1.00 94.38 283 LYS A CA 1
ATOM 2304 C C . LYS A 1 283 ? -25.298 9.376 -0.189 1.00 94.38 283 LYS A C 1
ATOM 2306 O O . LYS A 1 283 ? -24.342 9.829 0.427 1.00 94.38 283 LYS A O 1
ATOM 2311 N N . LYS A 1 284 ? -25.518 8.062 -0.314 1.00 94.38 284 LYS A N 1
ATOM 2312 C CA . LYS A 1 284 ? -24.667 7.041 0.322 1.00 94.38 284 LYS A CA 1
ATOM 2313 C C . LYS A 1 284 ? -23.317 6.914 -0.376 1.00 94.38 284 LYS A C 1
ATOM 2315 O O . LYS A 1 284 ? -22.294 6.859 0.294 1.00 94.38 284 LYS A O 1
ATOM 2320 N N . GLY A 1 285 ? -23.307 6.909 -1.708 1.00 93.75 285 GLY A N 1
ATOM 2321 C CA . GLY A 1 285 ? -22.057 6.835 -2.458 1.00 93.75 285 GLY A CA 1
ATOM 2322 C C . GLY A 1 285 ? -21.182 8.072 -2.246 1.00 93.75 285 GLY A C 1
ATOM 2323 O O . GLY A 1 285 ? -20.001 7.916 -1.972 1.00 93.75 285 GLY A O 1
ATOM 2324 N N . LYS A 1 286 ? -21.752 9.287 -2.209 1.00 94.19 286 LYS A N 1
ATOM 2325 C CA . LYS A 1 286 ? -21.009 10.512 -1.841 1.00 94.19 286 LYS A CA 1
ATOM 2326 C C . LYS A 1 286 ? -20.355 10.424 -0.464 1.00 94.19 286 LYS A C 1
ATOM 2328 O O . LYS A 1 286 ? -19.222 10.865 -0.307 1.00 94.19 286 LYS A O 1
ATOM 2333 N N . GLN A 1 287 ? -21.061 9.859 0.517 1.00 96.31 287 GLN A N 1
ATOM 2334 C CA . GLN A 1 287 ? -20.513 9.649 1.858 1.00 96.31 287 GLN A CA 1
ATOM 2335 C C . GLN A 1 287 ? -19.316 8.695 1.827 1.00 96.31 287 GLN A C 1
ATOM 2337 O O . GLN A 1 287 ? -18.277 9.027 2.389 1.00 96.31 287 GLN A O 1
ATOM 2342 N N . GLU A 1 288 ? -19.429 7.554 1.140 1.00 96.94 288 GLU A N 1
ATOM 2343 C CA . GLU A 1 288 ? -18.302 6.620 1.019 1.00 96.94 288 GLU A CA 1
ATOM 2344 C C . GLU A 1 288 ? -17.126 7.239 0.261 1.00 96.94 288 GLU A C 1
ATOM 2346 O O . GLU A 1 288 ? -15.989 7.135 0.704 1.00 96.94 288 GLU A O 1
ATOM 2351 N N . LEU A 1 289 ? -17.380 7.925 -0.855 1.00 95.62 289 LEU A N 1
ATOM 2352 C CA . LEU A 1 289 ? -16.335 8.592 -1.633 1.00 95.62 289 LEU A CA 1
ATOM 2353 C C . LEU A 1 289 ? -15.585 9.638 -0.795 1.00 95.62 289 LEU A C 1
ATOM 2355 O O . LEU A 1 289 ? -14.362 9.724 -0.889 1.00 95.62 289 LEU A O 1
ATOM 2359 N N . GLY A 1 290 ? -16.302 10.385 0.053 1.00 96.25 290 GLY A N 1
ATOM 2360 C CA . GLY A 1 290 ? -15.702 11.302 1.023 1.00 96.25 290 GLY A CA 1
ATOM 2361 C C . GLY A 1 290 ? -14.805 10.581 2.031 1.00 96.25 290 GLY A C 1
ATOM 2362 O O . GLY A 1 290 ? -13.659 10.982 2.213 1.00 96.25 290 GLY A O 1
ATOM 2363 N N . LYS A 1 291 ? -15.278 9.468 2.609 1.00 96.81 291 LYS A N 1
ATOM 2364 C CA . LYS A 1 291 ? -14.480 8.639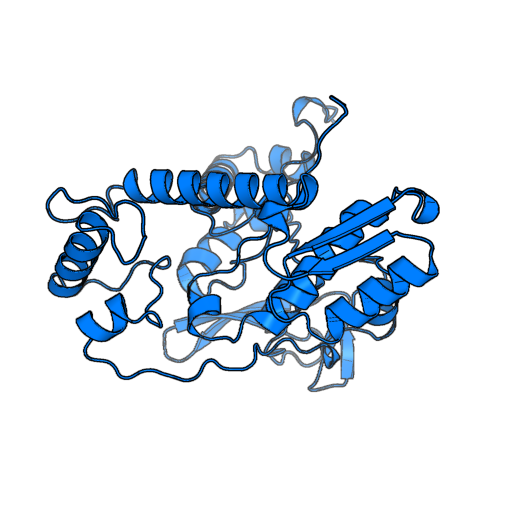 3.529 1.00 96.81 291 LYS A CA 1
ATOM 2365 C C . LYS A 1 291 ? -13.222 8.073 2.872 1.00 96.81 291 LYS A C 1
ATOM 2367 O O . LYS A 1 291 ? -12.154 8.096 3.469 1.00 96.81 291 LYS A O 1
ATOM 2372 N N . LEU A 1 292 ? -13.322 7.564 1.642 1.00 97.06 292 LEU A N 1
ATOM 2373 C CA . LEU A 1 292 ? -12.162 7.038 0.915 1.00 97.06 292 LEU A CA 1
ATOM 2374 C C . LEU A 1 292 ? -11.139 8.140 0.616 1.00 97.06 292 LEU A C 1
ATOM 2376 O O . LEU A 1 292 ? -9.938 7.897 0.721 1.00 97.06 292 LEU A O 1
ATOM 2380 N N . ALA A 1 293 ? -11.598 9.351 0.287 1.00 96.31 293 ALA A N 1
ATOM 2381 C CA . ALA A 1 293 ? -10.718 10.501 0.104 1.00 96.31 293 ALA A CA 1
ATOM 2382 C C . ALA A 1 293 ? -10.005 10.890 1.409 1.00 96.31 293 ALA A C 1
ATOM 2384 O O . ALA A 1 293 ? -8.795 11.112 1.394 1.00 96.31 293 ALA A O 1
ATOM 2385 N N . GLU A 1 294 ? -10.721 10.908 2.535 1.00 95.69 294 GLU A N 1
ATOM 2386 C CA . GLU A 1 294 ? -10.143 11.159 3.859 1.00 95.69 294 GLU A CA 1
ATOM 2387 C C . GLU A 1 294 ? -9.082 10.108 4.209 1.00 95.69 294 GLU A C 1
ATOM 2389 O O . GLU A 1 294 ? -7.932 10.463 4.463 1.00 95.69 294 GLU A O 1
ATOM 2394 N N . LEU A 1 295 ? -9.429 8.819 4.118 1.00 95.94 295 LEU A N 1
ATOM 2395 C CA . LEU A 1 295 ? -8.523 7.697 4.391 1.00 95.94 295 LEU A CA 1
ATOM 2396 C C . LEU A 1 295 ? -7.278 7.731 3.495 1.00 95.94 295 LEU A C 1
ATOM 2398 O O . LEU A 1 295 ? -6.181 7.403 3.949 1.00 95.94 295 LEU A O 1
ATOM 2402 N N . SER A 1 296 ? -7.425 8.158 2.239 1.00 95.94 296 SER A N 1
ATOM 2403 C CA . SER A 1 296 ? -6.288 8.348 1.341 1.00 95.94 296 SER A CA 1
ATOM 2404 C C . SER A 1 296 ? -5.414 9.538 1.740 1.00 95.94 296 SER A C 1
ATOM 2406 O O . SER A 1 296 ? -4.191 9.422 1.719 1.00 95.94 296 SER A O 1
ATOM 2408 N N . SER A 1 297 ? -6.016 10.650 2.177 1.00 94.69 297 SER A N 1
ATOM 2409 C CA . SER A 1 297 ? -5.281 11.854 2.596 1.00 94.69 297 SER A CA 1
ATOM 2410 C C . SER A 1 297 ? -4.397 11.637 3.825 1.00 94.69 297 SER A C 1
ATOM 2412 O O . SER A 1 297 ? -3.368 12.290 3.964 1.00 94.69 297 SER A O 1
ATOM 2414 N N . ILE A 1 298 ? -4.765 10.678 4.677 1.00 94.06 298 ILE A N 1
ATOM 2415 C CA . ILE A 1 298 ? -3.962 10.251 5.826 1.00 94.06 298 ILE A CA 1
ATOM 2416 C C . ILE A 1 298 ? -3.123 9.001 5.522 1.00 94.06 298 ILE A C 1
ATOM 2418 O O . ILE A 1 298 ? -2.571 8.404 6.435 1.00 94.06 298 ILE A O 1
ATOM 2422 N N . GLY A 1 299 ? -3.014 8.577 4.260 1.00 93.12 299 GLY A N 1
ATOM 2423 C CA . GLY A 1 299 ? -2.097 7.515 3.839 1.00 93.12 299 GLY A CA 1
ATOM 2424 C C . GLY A 1 299 ? -2.519 6.086 4.187 1.00 93.12 299 GLY A C 1
ATOM 2425 O O . GLY A 1 299 ? -1.673 5.192 4.152 1.00 93.12 299 GLY A O 1
ATOM 2426 N N . ARG A 1 300 ? -3.797 5.844 4.510 1.00 94.81 300 ARG A N 1
ATOM 2427 C CA . ARG A 1 300 ? -4.298 4.485 4.785 1.00 94.81 300 ARG A CA 1
ATOM 2428 C C . ARG A 1 300 ? -4.543 3.662 3.530 1.00 94.81 300 ARG A C 1
ATOM 2430 O O . ARG A 1 300 ? -4.418 2.451 3.599 1.00 94.81 300 ARG A O 1
ATOM 2437 N N . ILE A 1 301 ? -4.880 4.309 2.415 1.00 96.38 301 ILE A N 1
ATOM 2438 C CA . ILE A 1 301 ? -5.057 3.696 1.090 1.00 96.38 301 ILE A CA 1
ATOM 2439 C C . ILE A 1 301 ? -4.503 4.623 0.001 1.00 96.38 301 ILE A C 1
ATOM 2441 O O . ILE A 1 301 ? -4.436 5.843 0.175 1.00 96.38 301 ILE A O 1
ATOM 2445 N N . GLY A 1 302 ? -4.171 4.065 -1.160 1.00 95.44 302 GLY A N 1
ATOM 2446 C CA . GLY A 1 302 ? -4.055 4.849 -2.391 1.00 95.44 302 GLY A CA 1
ATOM 2447 C C . GLY A 1 302 ? -5.438 5.111 -2.993 1.00 95.44 302 GLY A C 1
ATOM 2448 O O . GLY A 1 302 ? -6.342 4.285 -2.849 1.00 95.44 302 GLY A O 1
ATOM 2449 N N . LEU A 1 303 ? -5.612 6.227 -3.698 1.00 95.50 303 LEU A N 1
ATOM 2450 C CA . LEU A 1 303 ? -6.860 6.540 -4.392 1.00 95.50 303 LEU A CA 1
ATOM 2451 C C . LEU A 1 303 ? -6.580 7.106 -5.784 1.00 95.50 303 LEU A C 1
ATOM 2453 O O . LEU A 1 303 ? -5.969 8.162 -5.928 1.00 95.50 303 LEU A O 1
ATOM 2457 N N . GLU A 1 304 ? -7.075 6.425 -6.815 1.00 94.25 304 GLU A N 1
ATOM 2458 C CA . GLU A 1 304 ? -6.968 6.861 -8.207 1.00 94.25 304 GLU A CA 1
ATOM 2459 C C . GLU A 1 304 ? -8.361 7.041 -8.814 1.00 94.25 304 GLU A C 1
ATOM 2461 O O . GLU A 1 304 ? -9.220 6.169 -8.720 1.00 94.25 304 GLU A O 1
ATOM 2466 N N . CYS A 1 305 ? -8.599 8.171 -9.480 1.00 91.56 305 CYS A N 1
ATOM 2467 C CA . CYS A 1 305 ? -9.886 8.492 -10.103 1.00 91.56 305 CYS A CA 1
ATOM 2468 C C . CYS A 1 305 ? -9.719 8.726 -11.613 1.00 91.56 305 CYS A C 1
ATOM 2470 O O . CYS A 1 305 ? -9.821 9.871 -12.067 1.00 91.56 305 CYS A O 1
ATOM 2472 N N . PRO A 1 306 ? -9.443 7.681 -12.416 1.00 85.44 306 PRO A N 1
ATOM 2473 C CA . PRO A 1 306 ? -9.206 7.847 -13.843 1.00 85.44 306 PRO A CA 1
ATOM 2474 C C . PRO A 1 306 ? -10.446 8.378 -14.575 1.00 85.44 306 PRO A C 1
ATOM 2476 O 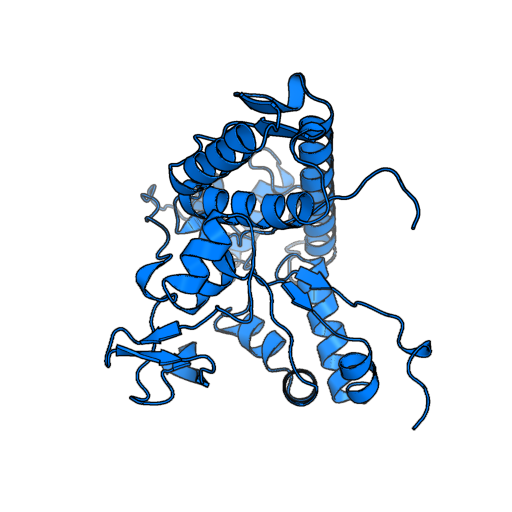O . PRO A 1 306 ? -11.597 8.073 -14.238 1.00 85.44 306 PRO A O 1
ATOM 2479 N N . GLY A 1 307 ? -10.185 9.171 -15.615 1.00 79.69 307 GLY A N 1
ATOM 2480 C CA . GLY A 1 307 ? -11.207 9.786 -16.457 1.00 79.69 307 GLY A CA 1
ATOM 2481 C C . GLY A 1 307 ? -11.955 10.951 -15.799 1.00 79.69 307 GLY A C 1
ATOM 2482 O O . GLY A 1 307 ? -11.847 11.225 -14.603 1.00 79.69 307 GLY A O 1
ATOM 2483 N N . LYS A 1 308 ? -12.749 11.651 -16.608 1.00 73.69 308 LYS A N 1
ATOM 2484 C CA . LYS A 1 308 ? -13.655 12.717 -16.164 1.00 73.69 308 LYS A CA 1
ATOM 2485 C C . LYS A 1 308 ? -15.091 12.194 -16.137 1.00 73.69 308 LYS A C 1
ATOM 2487 O O . LYS A 1 308 ? -15.469 11.421 -17.020 1.00 73.69 308 LYS A O 1
ATOM 2492 N N . VAL A 1 309 ? -15.877 12.588 -15.133 1.00 62.94 309 VAL A N 1
ATOM 2493 C CA . VAL A 1 309 ? -17.296 12.187 -15.020 1.00 62.94 309 VAL A CA 1
ATOM 2494 C C . VAL A 1 309 ? -18.114 12.858 -16.123 1.00 62.94 309 VAL A C 1
ATOM 2496 O O . VAL A 1 309 ? -18.991 12.233 -16.716 1.00 62.94 309 VAL A O 1
ATOM 2499 N N . GLU A 1 310 ? -17.745 14.090 -16.478 1.00 69.44 310 GLU A N 1
ATOM 2500 C CA . GLU A 1 310 ? -18.336 14.869 -17.567 1.00 69.44 310 GLU A CA 1
ATOM 2501 C C . GLU A 1 310 ? -18.139 14.214 -18.944 1.00 69.44 310 GLU A C 1
ATOM 2503 O O . GLU A 1 310 ? -18.870 14.517 -19.879 1.00 69.44 310 GLU A O 1
ATOM 2508 N N . GLY A 1 311 ? -17.171 13.297 -19.072 1.00 55.62 311 GLY A N 1
ATOM 2509 C CA . GLY A 1 311 ? -16.900 12.550 -20.303 1.00 55.62 311 GLY A CA 1
ATOM 2510 C C . GLY A 1 311 ? -17.821 11.350 -20.543 1.00 55.62 311 GLY A C 1
ATOM 2511 O O . GLY A 1 311 ? -17.661 10.670 -21.552 1.00 55.62 311 GLY A O 1
ATOM 2512 N N . ILE A 1 312 ? -18.755 11.050 -19.632 1.00 61.69 312 ILE A N 1
ATOM 2513 C CA . ILE A 1 312 ? -19.701 9.941 -19.801 1.00 61.69 312 ILE A CA 1
ATOM 2514 C C . ILE A 1 312 ? -20.967 10.480 -20.455 1.00 61.69 312 ILE A C 1
ATOM 2516 O O . ILE A 1 312 ? -21.773 11.130 -19.777 1.00 61.69 312 ILE A O 1
ATOM 2520 N N . SER A 1 313 ? -21.162 10.154 -21.737 1.00 52.16 313 SER A N 1
ATOM 2521 C CA . SER A 1 313 ? -22.398 10.426 -22.477 1.00 52.16 313 SER A CA 1
ATOM 2522 C C . SER A 1 313 ? -23.617 10.104 -21.611 1.00 52.16 313 SER A C 1
ATOM 2524 O O . SER A 1 313 ? -23.661 9.079 -20.921 1.00 52.16 313 SER A O 1
ATOM 2526 N N . LYS A 1 314 ? -24.591 11.017 -21.574 1.00 51.72 314 LYS A N 1
ATOM 2527 C CA . LYS A 1 314 ? -25.897 10.713 -20.985 1.00 51.72 314 LYS A CA 1
ATOM 2528 C C . LYS A 1 314 ? -26.518 9.631 -21.871 1.00 51.72 314 LYS A C 1
ATOM 2530 O O . LYS A 1 314 ? -26.770 9.904 -23.040 1.00 51.72 314 LYS A O 1
ATOM 2535 N N . ILE A 1 315 ? -26.625 8.416 -21.338 1.00 46.47 315 ILE A N 1
ATOM 2536 C CA . ILE A 1 315 ? -27.506 7.381 -21.889 1.00 46.47 315 ILE A CA 1
ATOM 2537 C C . ILE A 1 315 ? -28.932 7.815 -21.566 1.00 46.47 315 ILE A C 1
ATOM 2539 O O . ILE A 1 315 ? -29.127 8.303 -20.426 1.00 46.47 315 ILE A O 1
#